Protein AF-A0AAF0DIK7-F1 (afdb_monomer_lite)

Organism: NCBI:txid2070801

Sequence (198 aa):
MEMVPPNLEIQKKLETDGVDNLGIPLGPWRIDAFKWFSSATDANMTILLAKTNKDGAASAFYAPLHRQVKGSNGNIELNSFQVQHLKNKPGINPVPTAELELKGMRAYLIEKKCEGVKETSTLLNITRLQNAIAAVSYWGRGLAISRAYAKVRAVKNTLLMNMPAHAALLGLSEGQESGPTPAARDNIVPQIQQQAQA

Radius of gyration: 28.52 Å; chains: 1; bounding box: 70×47×74 Å

pLDDT: mean 83.15, std 18.05, range [23.5, 97.94]

Structure (mmCIF, N/CA/C/O backbone):
data_AF-A0AAF0DIK7-F1
#
_entry.id   AF-A0AAF0DIK7-F1
#
loop_
_atom_site.group_PDB
_atom_site.id
_atom_site.type_symbol
_atom_site.label_atom_id
_atom_site.label_alt_id
_atom_site.label_comp_id
_atom_site.label_asym_id
_atom_site.label_entity_id
_atom_site.label_seq_id
_atom_site.pdbx_PDB_ins_code
_atom_site.Cartn_x
_atom_site.Cartn_y
_atom_site.Cartn_z
_atom_site.occupancy
_atom_site.B_iso_or_equiv
_atom_site.auth_seq_id
_atom_site.auth_comp_id
_atom_site.auth_asym_id
_atom_site.auth_atom_id
_atom_site.pdbx_PDB_model_num
ATOM 1 N N . MET A 1 1 ? -24.207 9.463 -10.959 1.00 32.78 1 MET A N 1
ATOM 2 C CA . MET A 1 1 ? -24.788 8.609 -9.907 1.00 32.78 1 MET A CA 1
ATOM 3 C C . MET A 1 1 ? -24.181 9.081 -8.603 1.00 32.78 1 MET A C 1
ATOM 5 O O . MET A 1 1 ? -22.982 8.938 -8.408 1.00 32.78 1 MET A O 1
ATOM 9 N N . GLU A 1 2 ? -24.958 9.832 -7.835 1.00 23.50 2 GLU A N 1
ATOM 10 C CA . GLU A 1 2 ? -24.505 10.556 -6.650 1.00 23.50 2 GLU A CA 1
ATOM 11 C C . GLU A 1 2 ? -24.287 9.549 -5.513 1.00 23.50 2 GLU A C 1
ATOM 13 O O . GLU A 1 2 ? -25.233 8.935 -5.024 1.00 23.50 2 GLU A O 1
ATOM 18 N N . MET A 1 3 ? -23.025 9.294 -5.160 1.00 25.11 3 MET A N 1
ATOM 19 C CA . MET A 1 3 ? -22.695 8.443 -4.021 1.00 25.11 3 MET A CA 1
ATOM 20 C C . MET A 1 3 ? -22.790 9.271 -2.745 1.00 25.11 3 MET A C 1
ATOM 22 O O . MET A 1 3 ? -21.898 10.057 -2.431 1.00 25.11 3 MET A O 1
ATOM 26 N N . VAL A 1 4 ? -23.885 9.074 -2.016 1.00 30.53 4 VAL A N 1
ATOM 27 C CA . VAL A 1 4 ? -24.051 9.540 -0.638 1.00 30.53 4 VAL A CA 1
ATOM 28 C C . VAL A 1 4 ? -22.904 8.958 0.202 1.00 30.53 4 VAL A C 1
ATOM 30 O O . VAL A 1 4 ? -22.766 7.733 0.254 1.00 30.53 4 VAL A O 1
ATOM 33 N N . PRO A 1 5 ? -22.050 9.776 0.845 1.00 38.50 5 PRO A N 1
ATOM 34 C CA . PRO A 1 5 ? -21.016 9.247 1.722 1.00 38.50 5 PRO A CA 1
ATOM 35 C C . PRO A 1 5 ? -21.693 8.557 2.917 1.00 38.50 5 PRO A C 1
ATOM 37 O O . PRO A 1 5 ? -22.565 9.160 3.547 1.00 38.50 5 PRO A O 1
ATOM 40 N N . PRO A 1 6 ? -21.330 7.307 3.250 1.00 44.25 6 PRO A N 1
ATOM 41 C CA . PRO A 1 6 ? -21.923 6.637 4.391 1.00 44.25 6 PRO A CA 1
ATOM 42 C C . PRO A 1 6 ? -21.531 7.381 5.666 1.00 44.25 6 PRO A C 1
ATOM 44 O O . PRO A 1 6 ? -20.368 7.744 5.864 1.00 44.25 6 PRO A O 1
ATOM 47 N N . ASN A 1 7 ? -22.531 7.630 6.512 1.00 42.03 7 ASN A N 1
ATOM 48 C CA . ASN A 1 7 ? -22.369 8.234 7.827 1.00 42.03 7 ASN A CA 1
ATOM 49 C C . ASN A 1 7 ? -21.297 7.466 8.618 1.00 42.03 7 ASN A C 1
ATOM 51 O O . ASN A 1 7 ? -21.493 6.308 8.975 1.00 42.03 7 ASN A O 1
ATOM 55 N N . LEU A 1 8 ? -20.160 8.118 8.873 1.00 52.81 8 LEU A N 1
ATOM 56 C CA . LEU A 1 8 ? -19.110 7.621 9.760 1.00 52.81 8 LEU A CA 1
ATOM 57 C C . LEU A 1 8 ? -19.592 7.775 11.203 1.00 52.81 8 LEU A C 1
ATOM 59 O O . LEU A 1 8 ? -19.464 8.850 11.793 1.00 52.81 8 LEU A O 1
ATOM 63 N N . GLU A 1 9 ? -20.160 6.715 11.764 1.00 58.66 9 GLU A N 1
ATOM 64 C CA . GLU A 1 9 ? -20.434 6.633 13.195 1.00 58.66 9 GLU A CA 1
ATOM 65 C C . GLU A 1 9 ? -19.388 5.745 13.865 1.00 58.66 9 GLU A C 1
ATOM 67 O O . GLU A 1 9 ? -19.083 4.641 13.419 1.00 58.66 9 GLU A O 1
ATOM 72 N N . ILE A 1 10 ? -18.795 6.260 14.940 1.00 61.66 10 ILE A N 1
ATOM 73 C CA . ILE A 1 10 ? -17.851 5.521 15.769 1.00 61.66 10 ILE A CA 1
ATOM 74 C C . ILE A 1 10 ? -18.390 5.527 17.189 1.00 61.66 10 ILE A C 1
ATOM 76 O O . ILE A 1 10 ? -18.582 6.582 17.793 1.00 61.66 10 ILE A O 1
ATOM 80 N N . GLN A 1 11 ? -18.586 4.338 17.748 1.00 63.25 11 GLN A N 1
ATOM 81 C CA . GLN A 1 11 ? -19.041 4.167 19.123 1.00 63.25 11 GLN A CA 1
ATOM 82 C C . GLN A 1 11 ? -17.951 3.475 19.942 1.00 63.25 11 GLN A C 1
ATOM 84 O O . GLN A 1 11 ? -17.433 2.421 19.562 1.00 63.25 11 GLN A O 1
ATOM 89 N N . LYS A 1 12 ? -17.604 4.057 21.095 1.00 64.94 12 LYS A N 1
ATOM 90 C CA . LYS A 1 12 ? -16.800 3.370 22.111 1.00 64.94 12 LYS A CA 1
ATOM 91 C C . LYS A 1 12 ? -17.740 2.452 22.893 1.00 64.94 12 LYS A C 1
ATOM 93 O O . LYS A 1 12 ? -18.490 2.938 23.735 1.00 64.94 12 LYS A O 1
ATOM 98 N N . LYS A 1 13 ? -17.691 1.142 22.647 1.00 61.22 13 LYS A N 1
ATOM 99 C CA . LYS A 1 13 ? -18.343 0.147 23.511 1.00 61.22 13 LYS A CA 1
ATOM 100 C C . LYS A 1 13 ? -17.275 -0.534 24.359 1.00 61.22 13 LYS A C 1
ATOM 102 O O . LYS A 1 13 ? -16.276 -1.014 23.841 1.00 61.22 13 LYS A O 1
ATOM 107 N N . LEU A 1 14 ? -17.480 -0.569 25.674 1.00 54.97 14 LEU A N 1
ATOM 108 C CA . LEU A 1 14 ? -16.561 -1.210 26.628 1.00 54.97 14 LEU A CA 1
ATOM 109 C C . LEU A 1 14 ? -16.553 -2.750 26.546 1.00 54.97 14 LEU A C 1
ATOM 111 O O . LEU A 1 14 ? -15.824 -3.394 27.289 1.00 54.97 14 LEU A O 1
ATOM 115 N N . GLU A 1 15 ? -17.327 -3.347 25.643 1.00 56.88 15 GLU A N 1
ATOM 116 C CA . GLU A 1 15 ? -17.381 -4.795 25.446 1.00 56.88 15 GLU A CA 1
ATOM 117 C C . GLU A 1 15 ? -16.162 -5.272 24.645 1.00 56.88 15 GLU A C 1
ATOM 119 O O . GLU A 1 15 ? -16.121 -5.129 23.426 1.00 56.88 15 GLU A O 1
ATOM 124 N N . THR A 1 16 ? -15.156 -5.856 25.296 1.00 61.06 16 THR A N 1
ATOM 125 C CA . THR A 1 16 ? -14.028 -6.555 24.640 1.00 61.06 16 THR A CA 1
ATOM 126 C C . THR A 1 16 ? -14.391 -8.012 24.373 1.00 61.06 16 THR A C 1
ATOM 128 O O . THR A 1 16 ? -13.769 -8.947 24.872 1.00 61.06 16 THR A O 1
ATOM 131 N N . ASP A 1 17 ? -15.481 -8.211 23.647 1.00 69.31 17 ASP A N 1
ATOM 132 C CA . ASP A 1 17 ? -16.083 -9.514 23.447 1.00 69.31 17 ASP A CA 1
ATOM 133 C C . ASP A 1 17 ? -15.531 -10.181 22.175 1.00 69.31 17 ASP A C 1
ATOM 135 O O . ASP A 1 17 ? -16.118 -10.128 21.099 1.00 69.31 17 ASP A O 1
ATOM 139 N N . GLY A 1 18 ? -14.374 -10.824 22.300 1.00 82.69 18 GLY A N 1
ATOM 140 C CA . GLY A 1 18 ? -13.732 -11.570 21.215 1.00 82.69 18 GLY A CA 1
ATOM 141 C C . GLY A 1 18 ? -12.233 -11.317 21.146 1.00 82.69 18 GLY A C 1
ATOM 142 O O . GLY A 1 18 ? -11.724 -10.362 21.736 1.00 82.69 18 GLY A O 1
ATOM 143 N N . VAL A 1 19 ? -11.546 -12.184 20.411 1.00 90.12 19 VAL A N 1
ATOM 144 C CA . VAL A 1 19 ? -10.098 -12.130 20.204 1.00 90.12 19 VAL A CA 1
ATOM 145 C C . VAL A 1 19 ? -9.771 -12.145 18.713 1.00 90.12 19 VAL A C 1
ATOM 147 O O . VAL A 1 19 ? -10.566 -12.624 17.899 1.00 90.12 19 VAL A O 1
ATOM 150 N N . ASP A 1 20 ? -8.619 -11.598 18.347 1.00 91.44 20 ASP A N 1
ATOM 151 C CA . ASP A 1 20 ? -8.054 -11.720 17.012 1.00 91.44 20 ASP A CA 1
ATOM 152 C C . ASP A 1 20 ? -7.574 -13.158 16.731 1.00 91.44 20 ASP A C 1
ATOM 154 O O . ASP A 1 20 ? -7.713 -14.066 17.556 1.00 91.44 20 ASP A O 1
ATOM 158 N N . ASN A 1 21 ? -7.019 -13.394 15.542 1.00 88.44 21 ASN A N 1
ATOM 159 C CA . ASN A 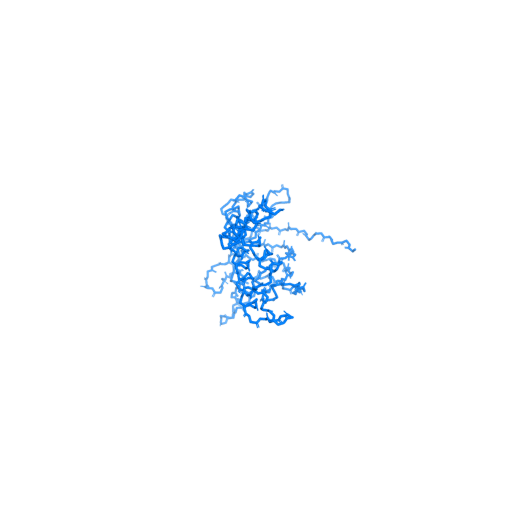1 21 ? -6.502 -14.712 15.166 1.00 88.44 21 ASN A CA 1
ATOM 160 C C . ASN A 1 21 ? -5.332 -15.209 16.044 1.00 88.44 21 ASN A C 1
ATOM 162 O O . ASN A 1 21 ? -5.055 -16.406 16.029 1.00 88.44 21 ASN A O 1
ATOM 166 N N . LEU A 1 22 ? -4.680 -14.332 16.813 1.00 89.31 22 LEU A N 1
ATOM 167 C CA . LEU A 1 22 ? -3.587 -14.654 17.733 1.00 89.31 22 LEU A CA 1
ATOM 168 C C . LEU A 1 22 ? -4.053 -14.782 19.193 1.00 89.31 22 LEU A C 1
ATOM 170 O O . LEU A 1 22 ? -3.234 -15.037 20.073 1.00 89.31 22 LEU A O 1
ATOM 174 N N . GLY A 1 23 ? -5.351 -14.625 19.472 1.00 88.00 23 GLY A N 1
ATOM 175 C CA . GLY A 1 23 ? -5.891 -14.687 20.831 1.00 88.00 23 GLY A CA 1
ATOM 176 C C . GLY A 1 23 ? -5.768 -13.374 21.613 1.00 88.00 23 GLY A C 1
ATOM 177 O O . GLY A 1 23 ? -6.059 -13.348 22.809 1.00 88.00 23 GLY A O 1
ATOM 178 N N . ILE A 1 24 ? -5.370 -12.278 20.965 1.00 89.88 24 ILE A N 1
ATOM 179 C CA . ILE A 1 24 ? -5.321 -10.949 21.580 1.00 89.88 24 ILE A CA 1
ATOM 180 C C . ILE A 1 24 ? -6.746 -10.384 21.592 1.00 89.88 24 ILE A C 1
ATOM 182 O O . ILE A 1 24 ? -7.449 -10.528 20.594 1.00 89.88 24 ILE A O 1
ATOM 186 N N . PRO A 1 25 ? -7.218 -9.742 22.678 1.00 91.44 25 PRO A N 1
ATOM 187 C CA . PRO A 1 25 ? -8.547 -9.132 22.707 1.00 91.44 25 PRO A CA 1
ATOM 188 C C . PRO A 1 25 ? -8.815 -8.222 21.499 1.00 91.44 25 PRO A C 1
ATOM 190 O O . PRO A 1 25 ? -7.900 -7.699 20.877 1.00 91.44 25 PRO A O 1
ATOM 193 N N . LEU A 1 26 ? -10.081 -8.016 21.147 1.00 92.25 26 LEU A N 1
ATOM 194 C CA . LEU A 1 26 ? -10.445 -7.026 20.134 1.00 92.25 26 LEU A CA 1
ATOM 195 C C . LEU A 1 26 ? -10.569 -5.630 20.751 1.00 92.25 26 LEU A C 1
ATOM 197 O O . LEU A 1 26 ? -11.061 -5.453 21.869 1.00 92.25 26 LEU A O 1
ATOM 201 N N . GLY A 1 27 ? -10.182 -4.610 19.983 1.00 91.25 27 GLY A N 1
ATOM 202 C CA . GLY A 1 27 ? -10.200 -3.227 20.450 1.00 91.25 27 GLY A CA 1
ATOM 203 C C . GLY A 1 27 ? -11.615 -2.702 20.752 1.00 91.25 27 GLY A C 1
ATOM 204 O O . GLY A 1 27 ? -12.593 -3.168 20.161 1.00 91.25 27 GLY A O 1
ATOM 205 N N . PRO A 1 28 ? -11.767 -1.739 21.679 1.00 91.62 28 PRO A N 1
ATOM 206 C CA . PRO A 1 28 ? -13.070 -1.287 22.192 1.00 91.62 28 PRO A CA 1
ATOM 207 C C . PRO A 1 28 ? -13.846 -0.375 21.225 1.00 91.62 28 PRO A C 1
ATOM 209 O O . PRO A 1 28 ? -14.981 0.021 21.497 1.00 91.62 28 PRO A O 1
ATOM 212 N N . TRP A 1 29 ? -13.240 0.014 20.106 1.00 91.81 29 TRP A N 1
ATOM 213 C CA . TRP A 1 29 ? -13.888 0.867 19.118 1.00 91.81 29 TRP A CA 1
ATOM 214 C C . TRP A 1 29 ? -14.561 0.028 18.045 1.00 91.81 29 TRP A C 1
ATOM 216 O O . TRP A 1 29 ? -14.018 -0.990 17.618 1.00 91.81 29 TRP A O 1
ATOM 226 N N . ARG A 1 30 ? -15.736 0.480 17.608 1.00 92.50 30 ARG A N 1
ATOM 227 C CA . ARG A 1 30 ? -16.429 -0.028 16.424 1.00 92.50 30 ARG A CA 1
ATOM 228 C C . ARG A 1 30 ? -16.395 1.042 15.347 1.00 92.50 30 ARG A C 1
ATOM 230 O O . ARG A 1 30 ? -16.719 2.193 15.634 1.00 92.50 30 ARG A O 1
ATOM 237 N N . ILE A 1 31 ? -15.961 0.656 14.153 1.00 92.56 31 ILE A N 1
ATOM 238 C CA . ILE A 1 31 ? -15.846 1.551 13.006 1.00 92.56 31 ILE A CA 1
ATOM 239 C C . ILE A 1 31 ? -16.823 1.103 11.926 1.00 92.56 31 ILE A C 1
ATOM 241 O O . ILE A 1 31 ? -16.719 -0.016 11.417 1.00 92.56 31 ILE A O 1
ATOM 245 N N . ASP A 1 32 ? -17.723 2.015 11.573 1.00 93.06 32 ASP A N 1
ATOM 246 C CA . ASP A 1 32 ? -18.619 1.920 10.429 1.00 93.06 32 ASP A CA 1
ATOM 247 C C . ASP A 1 32 ? -18.161 2.912 9.357 1.00 93.06 32 ASP A C 1
ATOM 249 O O . ASP A 1 32 ? -18.041 4.115 9.608 1.00 93.06 32 ASP A O 1
ATOM 253 N N . ALA A 1 33 ? -17.809 2.404 8.177 1.00 92.06 33 ALA A N 1
ATOM 254 C CA . ALA A 1 33 ? -17.232 3.219 7.113 1.00 92.06 33 ALA A CA 1
ATOM 255 C C . ALA A 1 33 ? -17.223 2.494 5.766 1.00 92.06 33 ALA A C 1
ATOM 257 O O . ALA A 1 33 ? -17.325 1.274 5.676 1.00 92.06 33 ALA A O 1
ATOM 258 N N . PHE A 1 34 ? -16.982 3.261 4.707 1.00 94.44 34 PHE A N 1
ATOM 259 C CA . PHE A 1 34 ? -16.653 2.717 3.398 1.00 94.44 34 PHE A CA 1
ATOM 260 C C . PHE A 1 34 ? -15.225 3.093 3.018 1.00 94.44 34 PHE A C 1
ATOM 262 O O . PHE A 1 34 ? -14.869 4.273 2.959 1.00 94.44 34 PHE A O 1
ATOM 269 N N . LYS A 1 35 ? -14.389 2.090 2.749 1.00 94.62 35 LYS A N 1
ATOM 270 C CA . LYS A 1 35 ? -13.013 2.275 2.289 1.00 94.62 35 LYS A CA 1
ATOM 271 C C . LYS A 1 35 ? -12.943 2.021 0.787 1.00 94.62 35 LYS A C 1
ATOM 273 O O . LYS A 1 35 ? -12.937 0.884 0.329 1.00 94.62 35 LYS A O 1
ATOM 278 N N . TRP A 1 36 ? -12.813 3.109 0.033 1.00 94.94 36 TRP A N 1
ATOM 279 C CA . TRP A 1 36 ? -12.829 3.089 -1.434 1.00 94.94 36 TRP A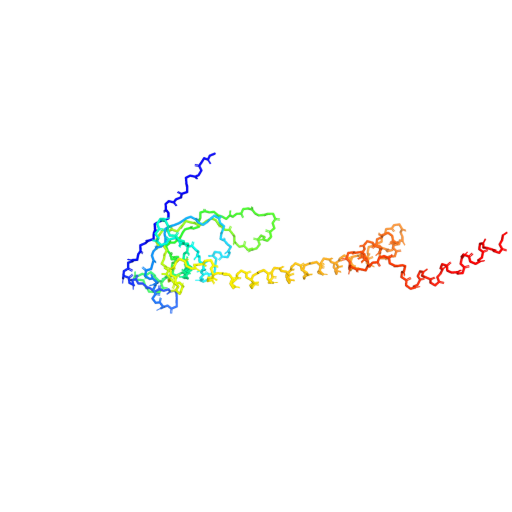 CA 1
ATOM 280 C C . TRP A 1 36 ? -11.604 2.426 -2.089 1.00 94.94 36 TRP A C 1
ATOM 282 O O . TRP A 1 36 ? -11.704 1.863 -3.178 1.00 94.94 36 TRP A O 1
ATOM 292 N N . PHE A 1 37 ? -10.444 2.478 -1.434 1.00 92.88 37 PHE A N 1
ATOM 293 C CA . PHE A 1 37 ? -9.239 1.769 -1.867 1.00 92.88 37 PHE A CA 1
ATOM 294 C C . PHE A 1 37 ? -8.567 1.119 -0.668 1.00 92.88 37 PHE A C 1
ATOM 296 O O . PHE A 1 37 ? -8.041 1.817 0.198 1.00 92.88 37 PHE A O 1
ATOM 303 N N . SER A 1 38 ? -8.549 -0.207 -0.641 1.00 93.00 38 SER A N 1
ATOM 304 C CA . SER A 1 38 ? -7.725 -0.974 0.285 1.00 93.00 38 SER A CA 1
ATOM 305 C C . SER A 1 38 ? -6.884 -1.971 -0.496 1.00 93.00 38 SER A C 1
ATOM 307 O O . SER A 1 38 ? -7.420 -2.794 -1.235 1.00 93.00 38 SER A O 1
ATOM 309 N N . SER A 1 39 ? -5.565 -1.852 -0.391 1.00 91.31 39 SER A N 1
ATOM 310 C CA . SER A 1 39 ? -4.616 -2.831 -0.921 1.00 91.31 39 SER A CA 1
ATOM 311 C C . SER A 1 39 ? -4.336 -3.902 0.124 1.00 91.31 39 SER A C 1
ATOM 313 O O . SER A 1 39 ? -4.392 -3.601 1.313 1.00 91.31 39 SER A O 1
ATOM 315 N N . ALA A 1 40 ? -3.947 -5.095 -0.321 1.00 89.50 40 ALA A N 1
ATOM 316 C CA . ALA A 1 40 ? -3.576 -6.202 0.555 1.00 89.50 40 ALA A CA 1
ATOM 317 C C . ALA A 1 40 ? -4.707 -6.564 1.535 1.00 89.50 40 ALA A C 1
ATOM 319 O O . ALA A 1 40 ? -4.552 -6.523 2.753 1.00 89.50 40 ALA A O 1
ATOM 320 N N . THR A 1 41 ? -5.889 -6.890 0.999 1.00 85.75 41 THR A N 1
ATOM 321 C CA . THR A 1 41 ? -7.036 -7.358 1.804 1.00 85.75 41 THR A CA 1
ATOM 322 C C . THR A 1 41 ? -6.775 -8.687 2.517 1.00 85.75 41 THR A C 1
ATOM 324 O O . THR A 1 41 ? -7.566 -9.099 3.356 1.00 85.75 41 THR A O 1
ATOM 327 N N . ASP A 1 42 ? -5.679 -9.348 2.163 1.00 88.50 42 ASP A N 1
ATOM 328 C CA . ASP A 1 42 ? -5.096 -10.540 2.768 1.00 88.50 42 ASP A CA 1
ATOM 329 C C . ASP A 1 42 ? -4.148 -10.236 3.945 1.00 88.50 42 ASP A C 1
ATOM 331 O O . ASP A 1 42 ? -3.629 -11.161 4.568 1.00 88.50 42 ASP A O 1
ATOM 335 N N . ALA A 1 43 ? -3.920 -8.963 4.285 1.00 92.44 43 ALA A N 1
ATOM 336 C CA . ALA A 1 43 ? -3.089 -8.581 5.422 1.00 92.44 43 ALA A CA 1
ATOM 337 C C . ALA A 1 43 ? -3.649 -9.087 6.767 1.00 92.44 43 ALA A C 1
ATOM 339 O O . ALA A 1 43 ? -4.831 -9.392 6.931 1.00 92.44 43 ALA A O 1
ATOM 340 N N . ASN A 1 44 ? -2.800 -9.129 7.796 1.00 93.50 44 ASN A N 1
ATOM 341 C CA . ASN A 1 44 ? -3.257 -9.478 9.144 1.00 93.50 44 ASN A CA 1
ATOM 342 C C . ASN A 1 44 ? -3.892 -8.293 9.880 1.00 93.50 44 ASN A C 1
ATOM 344 O O . ASN A 1 44 ? -4.724 -8.498 10.763 1.00 93.50 44 ASN A O 1
ATOM 348 N N . MET A 1 45 ? -3.519 -7.063 9.523 1.00 94.88 45 MET A N 1
ATOM 349 C CA . MET A 1 45 ? -3.969 -5.847 10.193 1.00 94.88 45 MET A CA 1
ATOM 350 C C . MET A 1 45 ? -3.973 -4.642 9.256 1.00 94.88 45 MET A C 1
ATOM 352 O O . MET A 1 45 ? -3.357 -4.662 8.192 1.00 94.88 45 MET A O 1
ATOM 356 N N . THR A 1 46 ? -4.656 -3.583 9.675 1.00 95.25 46 THR A N 1
ATOM 357 C CA . THR A 1 46 ? -4.664 -2.292 8.992 1.00 95.25 46 THR A CA 1
ATOM 358 C C . THR A 1 46 ? -4.577 -1.147 9.991 1.00 95.25 46 THR A C 1
ATOM 360 O O . THR A 1 46 ? -5.078 -1.228 11.114 1.00 95.25 46 THR A O 1
ATOM 363 N N . ILE A 1 47 ? -4.000 -0.038 9.534 1.00 95.25 47 ILE A N 1
ATOM 364 C CA . ILE A 1 47 ? -4.132 1.266 10.178 1.00 95.25 47 ILE A CA 1
ATOM 365 C C . ILE A 1 47 ? -5.105 2.097 9.345 1.00 95.25 47 ILE A C 1
ATOM 367 O O . ILE A 1 47 ? -4.987 2.158 8.120 1.00 95.25 47 ILE A O 1
ATOM 371 N N . LEU A 1 48 ? -6.087 2.722 9.988 1.00 94.50 48 LEU A N 1
ATOM 372 C CA . LEU A 1 48 ? -7.057 3.582 9.317 1.00 94.50 48 LEU A CA 1
ATOM 373 C C . LEU A 1 48 ? -7.324 4.864 10.099 1.00 94.50 48 LEU A C 1
ATOM 375 O O . LEU A 1 48 ? -7.121 4.936 11.308 1.00 94.50 48 LEU A O 1
ATOM 379 N N . LEU A 1 49 ? -7.796 5.878 9.380 1.00 94.38 49 LEU A N 1
ATOM 380 C CA . LEU A 1 49 ? -8.243 7.137 9.953 1.00 94.38 49 LEU A CA 1
ATOM 381 C C . LEU A 1 49 ? -9.762 7.165 9.979 1.00 94.38 49 LEU A C 1
ATOM 383 O O . LEU A 1 49 ? -10.403 6.885 8.966 1.00 94.38 49 LEU A O 1
ATOM 387 N N . ALA A 1 50 ? -10.325 7.538 11.120 1.00 92.88 50 ALA A N 1
ATOM 388 C CA . ALA A 1 50 ? -11.762 7.692 11.268 1.00 92.88 50 ALA A CA 1
ATOM 389 C C . ALA A 1 50 ? -12.081 8.783 12.306 1.00 92.88 50 ALA A C 1
ATOM 391 O O . ALA A 1 50 ? -11.268 9.088 13.183 1.00 92.88 50 ALA A O 1
ATOM 392 N N . LYS A 1 51 ? -13.238 9.437 12.188 1.00 90.25 51 LYS A N 1
ATOM 393 C CA . LYS A 1 51 ? -13.644 10.521 13.095 1.00 90.25 51 LYS A CA 1
ATOM 394 C C . LYS A 1 51 ? -14.390 9.960 14.300 1.00 90.25 51 LYS A C 1
ATOM 396 O O . LYS A 1 51 ? -15.405 9.301 14.126 1.00 90.25 51 LYS A O 1
ATOM 401 N N . THR A 1 52 ? -13.938 10.258 15.518 1.00 85.88 52 THR A N 1
ATOM 402 C CA . THR A 1 52 ? -14.638 9.803 16.735 1.00 85.88 52 THR A CA 1
ATOM 403 C C . THR A 1 52 ? -15.946 10.551 16.982 1.00 85.88 52 THR A C 1
ATOM 405 O O . THR A 1 52 ? -16.858 9.983 17.566 1.00 85.88 52 THR A O 1
ATOM 408 N N . ASN A 1 53 ? -16.032 11.809 16.537 1.00 82.50 53 ASN A N 1
ATOM 409 C CA . ASN A 1 53 ? -17.213 12.671 16.624 1.00 82.50 53 ASN A CA 1
ATOM 410 C C . ASN A 1 53 ? -17.418 13.346 15.254 1.00 82.50 53 ASN A C 1
ATOM 412 O O . ASN A 1 53 ? -16.429 13.587 14.559 1.00 82.50 53 ASN A O 1
ATOM 416 N N . LYS A 1 54 ? -18.656 13.707 14.881 1.00 77.69 54 LYS A N 1
ATOM 417 C CA . LYS A 1 54 ? -18.983 14.286 13.555 1.00 77.69 54 LYS A CA 1
ATOM 418 C C . LYS A 1 54 ? -18.110 15.499 13.185 1.00 77.69 54 LYS A C 1
ATOM 420 O O . LYS A 1 54 ? -17.539 15.541 12.090 1.00 77.69 54 LYS A O 1
ATOM 425 N N . ASP A 1 55 ? -17.913 16.402 14.142 1.00 78.38 55 ASP A N 1
ATOM 426 C CA . ASP A 1 55 ? -17.161 17.653 13.958 1.00 78.38 55 ASP A CA 1
ATOM 427 C C . ASP A 1 55 ? -15.679 17.547 14.358 1.00 78.38 55 ASP A C 1
ATOM 429 O O . ASP A 1 55 ? -14.928 18.515 14.282 1.00 78.38 55 ASP A O 1
ATOM 433 N N . GLY A 1 56 ? -15.233 16.363 14.792 1.00 78.69 56 GLY A N 1
ATOM 434 C CA . GLY A 1 56 ? -13.862 16.135 15.238 1.00 78.69 56 GLY A CA 1
ATOM 435 C C . GLY A 1 56 ? -12.876 15.921 14.089 1.00 78.69 56 GLY A C 1
ATOM 436 O O . GLY A 1 56 ? -13.233 15.463 12.997 1.00 78.69 56 GLY A O 1
ATOM 437 N N . ALA A 1 57 ? -11.599 16.189 14.363 1.00 88.50 57 ALA A N 1
ATOM 438 C CA . ALA A 1 57 ? -10.516 15.745 13.495 1.00 88.50 57 ALA A CA 1
ATOM 439 C C . ALA A 1 57 ? -10.393 14.209 13.512 1.00 88.50 57 ALA A C 1
ATOM 441 O O . ALA A 1 57 ? -10.862 13.519 14.424 1.00 88.50 57 ALA A O 1
ATOM 442 N N . ALA A 1 58 ? -9.765 13.657 12.475 1.00 91.56 58 ALA A N 1
ATOM 443 C CA . ALA A 1 58 ? -9.584 12.217 12.362 1.00 91.56 58 ALA A CA 1
ATOM 444 C C . ALA A 1 58 ? -8.646 11.685 13.457 1.00 91.56 58 ALA A C 1
ATOM 446 O O . ALA A 1 58 ? -7.642 12.307 13.798 1.00 91.56 58 ALA A O 1
ATOM 447 N N . SER A 1 59 ? -8.967 10.508 13.981 1.00 93.62 59 SER A N 1
ATOM 448 C CA . SER A 1 59 ? -8.114 9.730 14.880 1.00 93.62 59 SER A CA 1
ATOM 449 C C . SER A 1 59 ? -7.554 8.527 14.131 1.00 93.62 59 SER A C 1
ATOM 451 O O . SER A 1 59 ? -8.197 8.027 13.204 1.00 93.62 59 SER A O 1
ATOM 453 N N . ALA A 1 60 ? -6.363 8.075 14.516 1.00 94.94 60 ALA A N 1
ATOM 454 C CA . ALA A 1 60 ? -5.756 6.881 13.946 1.00 94.94 60 ALA A CA 1
ATOM 455 C C . ALA A 1 60 ? -6.170 5.640 14.735 1.00 94.94 60 ALA A C 1
ATOM 457 O O . ALA A 1 60 ? -6.249 5.664 15.963 1.00 94.94 60 ALA A O 1
ATOM 458 N N . PHE A 1 61 ? -6.439 4.557 14.015 1.00 95.56 61 PHE A N 1
ATOM 459 C CA . PHE A 1 61 ? -6.872 3.294 14.583 1.00 95.56 61 PHE A CA 1
ATOM 460 C C . PHE A 1 61 ? -6.062 2.138 14.019 1.00 95.56 61 PHE A C 1
ATOM 462 O O . PHE A 1 61 ? -5.816 2.085 12.817 1.00 95.56 61 PHE A O 1
ATOM 469 N N . TYR A 1 62 ? -5.708 1.199 14.887 1.00 95.56 62 TYR A N 1
ATOM 470 C CA . TYR A 1 62 ? -5.175 -0.111 14.535 1.00 95.56 62 TYR A CA 1
ATOM 471 C C . TYR A 1 62 ? -6.308 -1.135 14.588 1.00 95.56 62 TYR A C 1
ATOM 473 O O . TYR A 1 62 ? -7.030 -1.200 15.583 1.00 95.56 62 TYR A O 1
ATOM 481 N N . ALA A 1 63 ? -6.469 -1.944 13.546 1.00 95.44 63 ALA A N 1
ATOM 482 C CA . ALA A 1 63 ? -7.494 -2.976 13.509 1.00 95.44 63 ALA A CA 1
ATOM 483 C C . ALA A 1 63 ? -6.933 -4.289 12.939 1.00 95.44 63 ALA A C 1
ATOM 485 O O . ALA A 1 63 ? -6.409 -4.279 11.820 1.00 95.44 63 ALA A O 1
ATOM 486 N N . PRO A 1 64 ? -7.051 -5.425 13.654 1.00 95.56 64 PRO A N 1
ATOM 487 C CA . PRO A 1 64 ? -6.786 -6.728 13.055 1.00 95.56 64 PRO A CA 1
ATOM 488 C C . PRO A 1 64 ? -7.830 -7.005 11.964 1.00 95.56 64 PRO A C 1
ATOM 490 O O . PRO A 1 64 ? -8.988 -6.611 12.099 1.00 95.56 64 PRO A O 1
ATOM 493 N N . LEU A 1 65 ? -7.447 -7.676 10.878 1.00 94.81 65 LEU A N 1
ATOM 494 C CA . LEU A 1 65 ? -8.392 -8.055 9.817 1.00 94.81 65 LEU A CA 1
ATOM 495 C C . LEU A 1 65 ? -9.133 -9.357 10.137 1.00 94.81 65 LEU A C 1
ATOM 497 O O . LEU A 1 65 ? -10.204 -9.601 9.591 1.00 94.81 65 LEU A O 1
ATOM 501 N N . HIS A 1 66 ? -8.618 -10.161 11.062 1.00 94.06 66 HIS A N 1
ATOM 502 C CA . HIS A 1 66 ? -9.172 -11.468 11.391 1.00 94.06 66 HIS A CA 1
ATOM 503 C C . HIS A 1 66 ? -9.526 -11.565 12.874 1.00 94.06 66 HIS A C 1
ATOM 505 O O . HIS A 1 66 ? -8.823 -11.014 13.723 1.00 94.06 66 HIS A O 1
ATOM 511 N N . ARG A 1 67 ? -10.603 -12.285 13.187 1.00 92.25 67 ARG A N 1
ATOM 512 C CA . ARG A 1 67 ? -11.034 -12.592 14.553 1.00 92.25 67 ARG A CA 1
ATOM 513 C C . ARG A 1 67 ? -11.472 -14.040 14.693 1.00 92.25 67 ARG A C 1
ATOM 515 O O . ARG A 1 67 ? -11.870 -14.662 13.712 1.00 92.25 67 ARG A O 1
ATOM 522 N N . GLN A 1 68 ? -11.431 -14.562 15.912 1.00 91.75 68 GLN A N 1
ATOM 523 C CA . GLN A 1 68 ? -11.992 -15.876 16.205 1.00 91.75 68 GLN A CA 1
ATOM 524 C C . GLN A 1 68 ? -13.515 -15.804 16.332 1.00 91.75 68 GLN A C 1
ATOM 526 O O . GLN A 1 68 ? -14.068 -14.890 16.953 1.00 91.75 68 GLN A O 1
ATOM 531 N N . VAL A 1 69 ? -14.192 -16.802 15.769 1.00 84.88 69 VAL A N 1
ATOM 532 C CA . VAL A 1 69 ? -15.637 -16.978 15.920 1.00 84.88 69 VAL A CA 1
ATOM 533 C C . VAL A 1 69 ? -15.925 -17.433 17.353 1.00 84.88 69 VAL A C 1
ATOM 535 O O . VAL A 1 69 ? -15.432 -18.469 17.803 1.00 84.88 69 VAL A O 1
ATOM 538 N N . LYS A 1 70 ? -16.745 -16.678 18.093 1.00 78.94 70 LYS A N 1
ATOM 539 C CA . LYS A 1 70 ? -17.138 -17.067 19.456 1.00 78.94 70 LYS A CA 1
ATOM 540 C C . LYS A 1 70 ? -17.857 -18.415 19.456 1.00 78.94 70 LYS A C 1
ATOM 542 O O . LYS A 1 70 ? -18.778 -18.622 18.673 1.00 78.94 70 LYS A O 1
ATOM 547 N N . GLY A 1 71 ? -17.473 -19.298 20.376 1.00 76.38 71 GLY A N 1
ATOM 548 C CA . GLY A 1 71 ? -18.084 -20.626 20.509 1.00 76.38 71 GLY A CA 1
ATOM 549 C C . GLY A 1 71 ? -17.693 -21.610 19.402 1.00 76.38 71 GLY A C 1
ATOM 550 O O . GLY A 1 71 ? -18.252 -22.699 19.335 1.00 76.38 71 GLY A O 1
ATOM 551 N N . SER A 1 72 ? -16.740 -21.244 18.543 1.00 72.69 72 SER A N 1
ATOM 552 C CA . SER A 1 72 ? -16.132 -22.142 17.568 1.00 72.69 72 SER A CA 1
ATOM 553 C C . SER A 1 72 ? -14.784 -22.655 18.078 1.00 72.69 72 SER A C 1
ATOM 555 O O . SER A 1 72 ? -14.059 -21.926 18.753 1.00 72.69 72 SER A O 1
ATOM 557 N N . ASN A 1 73 ? -14.420 -23.887 17.710 1.00 74.50 73 ASN A N 1
ATOM 558 C CA . ASN A 1 73 ? -13.106 -24.488 17.961 1.00 74.50 73 ASN A CA 1
ATOM 559 C C . ASN A 1 73 ? -12.002 -23.828 17.106 1.00 74.50 73 ASN A C 1
ATOM 561 O O . ASN A 1 73 ? -11.367 -24.482 16.285 1.00 74.50 73 ASN A O 1
ATOM 565 N N . GLY A 1 74 ? -11.783 -22.524 17.278 1.00 75.25 74 GLY A N 1
ATOM 566 C CA . GLY A 1 74 ? -10.697 -21.792 16.629 1.00 75.25 74 GLY A CA 1
ATOM 567 C C . GLY A 1 74 ? -10.948 -21.381 15.177 1.00 75.25 74 GLY A C 1
ATOM 568 O O . GLY A 1 74 ? -9.992 -20.991 14.509 1.00 75.25 74 GLY A O 1
ATOM 569 N N . ASN A 1 75 ? -12.189 -21.421 14.666 1.00 87.50 75 ASN A N 1
ATOM 570 C CA . ASN A 1 75 ? -12.451 -20.883 13.327 1.00 87.50 75 ASN A CA 1
ATOM 571 C C . ASN A 1 75 ? -12.174 -19.377 13.292 1.00 87.50 75 ASN A C 1
ATOM 573 O O . ASN A 1 75 ? -12.553 -18.630 14.199 1.00 87.50 75 ASN A O 1
ATOM 577 N N . ILE A 1 76 ? -11.545 -18.945 12.202 1.00 91.06 76 ILE A N 1
ATOM 578 C CA . ILE A 1 76 ? -11.168 -17.557 11.953 1.00 91.06 76 ILE A CA 1
ATOM 579 C C . ILE A 1 76 ? -12.126 -16.965 10.918 1.00 91.06 76 ILE A C 1
ATOM 581 O O . ILE A 1 76 ? -12.389 -17.574 9.883 1.00 91.06 76 ILE A O 1
ATOM 585 N N . GLU A 1 77 ? -12.611 -15.758 11.182 1.00 92.19 77 GLU A N 1
ATOM 586 C CA . GLU A 1 77 ? -13.417 -14.958 10.260 1.00 92.19 77 GLU A CA 1
ATOM 587 C C . GLU A 1 77 ? -12.867 -13.531 10.132 1.00 92.19 77 GLU A C 1
ATOM 589 O O . GLU A 1 77 ? -11.957 -13.127 10.860 1.00 92.19 77 GLU A O 1
ATOM 594 N N . LEU A 1 78 ? -13.425 -12.745 9.210 1.00 93.50 78 LEU A N 1
ATOM 595 C CA . LEU A 1 78 ? -13.072 -11.334 9.060 1.00 93.50 78 LEU A CA 1
ATOM 596 C C . LEU A 1 78 ? -13.597 -10.499 10.238 1.00 93.50 78 LEU A C 1
ATOM 598 O O . LEU A 1 78 ? -14.692 -10.722 10.756 1.00 93.50 78 LEU A O 1
ATOM 602 N N . ASN A 1 79 ? -12.839 -9.479 10.635 1.00 93.50 79 ASN A N 1
ATOM 603 C CA . ASN A 1 79 ? -13.204 -8.553 11.707 1.00 93.50 79 ASN A CA 1
ATOM 604 C C . ASN A 1 79 ? -14.275 -7.544 11.251 1.00 93.50 79 ASN A C 1
ATOM 606 O O . ASN A 1 79 ? -14.003 -6.361 11.063 1.00 93.50 79 ASN A O 1
ATOM 610 N N . SER A 1 80 ? -15.504 -8.024 11.064 1.00 92.94 80 SER A N 1
ATOM 611 C CA . SER A 1 80 ? -16.690 -7.224 10.723 1.00 92.94 80 SER A CA 1
ATOM 612 C C . SER A 1 80 ? -16.509 -6.280 9.517 1.00 92.94 80 SER A C 1
ATOM 614 O O . SER A 1 80 ? -16.958 -5.130 9.527 1.00 92.94 80 SER A O 1
ATOM 616 N N . PHE A 1 81 ? -15.853 -6.760 8.460 1.00 93.69 81 PHE A N 1
ATOM 617 C CA . PHE A 1 81 ? -15.773 -6.052 7.184 1.00 93.69 81 PHE A CA 1
ATOM 618 C C . PHE A 1 81 ? -16.066 -6.988 6.017 1.00 93.69 81 PHE A C 1
ATOM 620 O O . PHE A 1 81 ? -15.908 -8.203 6.128 1.00 93.69 81 PHE A O 1
ATOM 627 N N . GLN A 1 82 ? -16.507 -6.410 4.905 1.00 94.38 82 GLN A N 1
ATOM 628 C CA . GLN A 1 82 ? -16.859 -7.135 3.691 1.00 94.38 82 GLN A CA 1
ATOM 629 C C . GLN A 1 82 ? -16.110 -6.556 2.497 1.00 94.38 82 GLN A C 1
ATOM 631 O O . GLN A 1 82 ? -16.006 -5.338 2.336 1.00 94.38 82 GLN A O 1
ATOM 636 N N . VAL A 1 83 ? -15.596 -7.449 1.656 1.00 94.44 83 VAL A N 1
ATOM 637 C CA . VAL A 1 83 ? -14.999 -7.100 0.367 1.00 94.44 83 VAL A CA 1
ATOM 638 C C . VAL A 1 83 ? -16.133 -6.967 -0.643 1.00 94.44 83 VAL A C 1
ATOM 640 O O . VAL A 1 83 ? -16.806 -7.953 -0.924 1.00 94.44 83 VAL A O 1
ATOM 643 N N . GLN A 1 84 ? -16.350 -5.766 -1.180 1.00 94.81 84 GLN A N 1
ATOM 644 C CA . GLN A 1 84 ? -17.420 -5.518 -2.152 1.00 94.81 84 GLN A CA 1
ATOM 645 C C . GLN A 1 84 ? -17.019 -6.039 -3.532 1.00 94.81 84 GLN A C 1
ATOM 647 O O . GLN A 1 84 ? -17.664 -6.917 -4.097 1.00 94.81 84 GLN A O 1
ATOM 652 N N . HIS A 1 85 ? -15.903 -5.537 -4.059 1.00 92.31 85 HIS A N 1
ATOM 653 C CA . HIS A 1 85 ? -15.297 -6.058 -5.277 1.00 92.31 85 HIS A CA 1
ATOM 654 C C . HIS A 1 85 ? -13.803 -5.729 -5.339 1.00 92.31 85 HIS A C 1
ATOM 656 O O . HIS A 1 85 ? -13.321 -4.785 -4.703 1.00 92.31 85 HIS A O 1
ATOM 662 N N . LEU A 1 86 ? -13.070 -6.494 -6.152 1.00 94.69 86 LEU A N 1
ATOM 663 C CA . LEU A 1 86 ? -11.691 -6.177 -6.513 1.00 94.69 86 LEU A CA 1
ATOM 664 C C . LEU A 1 86 ? -11.662 -5.117 -7.618 1.00 94.69 86 LEU A C 1
ATOM 666 O O . LEU A 1 86 ? -12.504 -5.089 -8.517 1.00 94.69 86 LEU A O 1
ATOM 670 N N . LYS A 1 87 ? -10.685 -4.220 -7.551 1.00 92.50 87 LYS A N 1
ATOM 671 C CA . LYS A 1 87 ? -10.444 -3.195 -8.564 1.00 92.50 87 LYS A CA 1
ATOM 672 C C . LYS A 1 87 ? -9.812 -3.837 -9.797 1.00 92.50 87 LYS A C 1
ATOM 674 O O . LYS A 1 87 ? -8.810 -4.543 -9.680 1.00 92.50 87 LYS A O 1
ATOM 679 N N . ASN A 1 88 ? -10.334 -3.508 -10.976 1.00 93.88 88 ASN A N 1
ATOM 680 C CA . ASN A 1 88 ? -9.638 -3.762 -12.233 1.00 93.88 88 ASN A CA 1
ATOM 681 C C . ASN A 1 88 ? -8.549 -2.693 -12.421 1.00 93.88 88 ASN A C 1
ATOM 683 O O . ASN A 1 88 ? -8.862 -1.503 -12.479 1.00 93.88 88 ASN A O 1
ATOM 687 N N . LYS A 1 89 ? -7.278 -3.103 -12.454 1.00 90.94 89 LYS A N 1
ATOM 688 C CA . LYS A 1 89 ? -6.123 -2.195 -12.477 1.00 90.94 89 LYS A CA 1
ATOM 689 C C . LYS A 1 89 ? -5.309 -2.387 -13.760 1.00 90.94 89 LYS A C 1
ATOM 691 O O . LYS A 1 89 ? -5.154 -3.517 -14.207 1.00 90.94 89 LYS A O 1
ATOM 696 N N . PRO A 1 90 ? -4.721 -1.316 -14.320 1.00 91.75 90 PRO A N 1
ATOM 697 C CA . PRO A 1 90 ? -3.830 -1.423 -15.478 1.00 91.75 90 PRO A CA 1
ATOM 698 C C . PRO A 1 90 ? -2.439 -1.983 -15.128 1.00 91.75 90 PRO A C 1
ATOM 700 O O . PRO A 1 90 ? -1.650 -2.284 -16.017 1.00 91.75 90 PRO A O 1
ATOM 703 N N . GLY A 1 91 ? -2.111 -2.108 -13.841 1.00 90.50 91 GLY A N 1
ATOM 704 C CA . GLY A 1 91 ? -0.822 -2.593 -13.366 1.00 90.50 91 GLY A CA 1
ATOM 705 C C . GLY A 1 91 ? -0.875 -2.998 -11.896 1.00 90.50 91 GLY A C 1
ATOM 706 O O . GLY A 1 91 ? -1.881 -2.802 -11.212 1.00 90.50 91 GLY A O 1
ATOM 707 N N . ILE A 1 92 ? 0.229 -3.573 -11.404 1.00 88.62 92 ILE A N 1
ATOM 708 C CA . ILE A 1 92 ? 0.318 -4.138 -10.044 1.00 88.62 92 ILE A CA 1
ATOM 709 C C . ILE A 1 92 ? -0.836 -5.139 -9.798 1.00 88.62 92 ILE A C 1
ATOM 711 O O . ILE A 1 92 ? -1.451 -5.177 -8.731 1.00 88.62 92 ILE A O 1
ATOM 715 N N . ASN A 1 93 ? -1.162 -5.939 -10.819 1.00 88.75 93 ASN A N 1
ATOM 716 C CA . ASN A 1 93 ? -2.247 -6.927 -10.793 1.00 88.75 93 ASN A CA 1
ATOM 717 C C . ASN A 1 93 ? -2.105 -7.986 -9.686 1.00 88.75 93 ASN A C 1
ATOM 719 O O . ASN A 1 93 ? -3.135 -8.364 -9.135 1.00 88.75 93 ASN A O 1
ATOM 723 N N . PRO A 1 94 ? -0.887 -8.425 -9.296 1.00 90.06 94 PRO A N 1
ATOM 724 C CA . PRO A 1 94 ? -0.737 -9.405 -8.220 1.00 90.06 94 PRO A CA 1
ATOM 725 C C . PRO A 1 94 ? -1.182 -8.915 -6.837 1.00 90.06 94 PRO A C 1
ATOM 727 O O . PRO A 1 94 ? -1.483 -9.734 -5.980 1.00 90.06 94 PRO A O 1
ATOM 730 N N . VAL A 1 95 ? -1.216 -7.600 -6.589 1.00 91.56 95 VAL A N 1
ATOM 731 C CA . VAL A 1 95 ? -1.630 -7.069 -5.280 1.00 91.56 95 VAL A CA 1
ATOM 732 C C . VAL A 1 95 ? -3.157 -6.992 -5.246 1.00 91.56 95 VAL A C 1
ATOM 734 O O . VAL A 1 95 ? -3.718 -6.233 -6.038 1.00 91.56 95 VAL A O 1
ATOM 737 N N . PRO A 1 96 ? -3.872 -7.689 -4.348 1.00 92.25 96 PRO A N 1
ATOM 738 C CA . PRO A 1 96 ? -5.321 -7.554 -4.266 1.00 92.25 96 PRO A CA 1
ATOM 739 C C . PRO A 1 96 ? -5.663 -6.131 -3.816 1.00 92.25 96 PRO A C 1
ATOM 741 O O . PRO A 1 96 ? -5.090 -5.595 -2.867 1.00 92.25 96 PRO A O 1
ATOM 744 N N . THR A 1 97 ? -6.547 -5.457 -4.544 1.00 93.75 97 THR A N 1
ATOM 745 C CA . THR A 1 97 ? -7.011 -4.112 -4.190 1.00 93.75 97 THR A CA 1
ATOM 746 C C . THR A 1 97 ? -8.516 -4.091 -4.302 1.00 93.75 97 THR A C 1
ATOM 748 O O . THR A 1 97 ? -9.033 -4.459 -5.350 1.00 93.75 97 THR A O 1
ATOM 751 N N . ALA A 1 98 ? -9.205 -3.672 -3.249 1.00 94.69 98 ALA A N 1
ATOM 752 C CA . ALA A 1 98 ? -10.648 -3.789 -3.148 1.00 94.69 98 ALA A CA 1
ATOM 753 C C . ALA A 1 98 ? -11.318 -2.532 -2.601 1.00 94.69 98 ALA A C 1
ATOM 755 O O . ALA A 1 98 ? -10.680 -1.674 -1.981 1.00 94.69 98 ALA A O 1
ATOM 756 N N . GLU A 1 99 ? -12.627 -2.476 -2.811 1.00 95.19 99 GLU A N 1
ATOM 757 C CA . GLU A 1 99 ? -13.546 -1.651 -2.033 1.00 95.19 99 GLU A CA 1
ATOM 758 C C . GLU A 1 99 ? -14.024 -2.447 -0.818 1.00 95.19 99 GLU A C 1
ATOM 760 O O . GLU A 1 99 ? -14.435 -3.602 -0.960 1.00 95.19 99 GLU A O 1
ATOM 765 N N . LEU A 1 100 ? -13.952 -1.847 0.371 1.00 95.00 100 LEU A N 1
ATOM 766 C CA . LEU A 1 100 ? -14.349 -2.498 1.618 1.00 95.00 100 LEU A CA 1
ATOM 767 C C . LEU A 1 100 ? -15.478 -1.731 2.295 1.00 95.00 100 LEU A C 1
ATOM 769 O O . LEU A 1 100 ? -15.396 -0.515 2.474 1.00 95.00 100 LEU A O 1
ATOM 773 N N . GLU A 1 101 ? -16.483 -2.466 2.751 1.00 96.06 101 GLU A N 1
ATOM 774 C CA . GLU A 1 101 ? -17.508 -1.956 3.653 1.00 96.06 101 GLU A CA 1
ATOM 775 C C . GLU A 1 101 ? -17.205 -2.440 5.075 1.00 96.06 101 GLU A C 1
ATOM 777 O O . GLU A 1 101 ? -17.084 -3.639 5.333 1.00 96.06 101 GLU A O 1
ATOM 782 N N . LEU A 1 102 ? -17.045 -1.495 5.994 1.00 95.19 102 LEU A N 1
ATOM 783 C CA . LEU A 1 102 ? -16.742 -1.721 7.401 1.00 95.19 102 LEU A CA 1
ATOM 784 C C . LEU A 1 102 ? -18.051 -1.574 8.175 1.00 95.19 102 LEU A C 1
ATOM 786 O O . LEU A 1 102 ? -18.648 -0.498 8.143 1.00 95.19 102 LEU A O 1
ATOM 790 N N . LYS A 1 103 ? -18.494 -2.645 8.843 1.00 94.44 103 LYS A N 1
ATOM 791 C CA . LYS A 1 103 ? -19.729 -2.668 9.639 1.00 94.44 103 LYS A CA 1
ATOM 792 C C . LYS A 1 103 ? -19.416 -3.118 11.058 1.00 94.44 103 LYS A C 1
ATOM 794 O O . LYS A 1 103 ? -19.453 -4.305 11.373 1.00 94.44 103 LYS A O 1
ATOM 799 N N . GLY A 1 104 ? -19.057 -2.173 11.915 1.00 92.50 104 GLY A N 1
ATOM 800 C CA . GLY A 1 104 ? -18.644 -2.428 13.287 1.00 92.50 104 GLY A CA 1
ATOM 801 C C . GLY A 1 104 ? -17.298 -3.146 13.386 1.00 92.50 104 GLY A C 1
ATOM 802 O O . GLY A 1 104 ? -17.131 -4.014 14.252 1.00 92.50 104 GLY A O 1
ATOM 803 N N . MET A 1 105 ? -16.343 -2.804 12.511 1.00 94.25 105 MET A N 1
ATOM 804 C CA . MET A 1 105 ? -14.970 -3.319 12.584 1.00 94.25 105 MET A CA 1
ATOM 805 C C . MET A 1 105 ? -14.357 -2.952 13.935 1.00 94.25 105 MET A C 1
ATOM 807 O O . MET A 1 105 ? -14.428 -1.796 14.360 1.00 94.25 105 MET A O 1
ATOM 811 N N . ARG A 1 106 ? -13.752 -3.930 14.617 1.00 93.94 106 ARG A N 1
ATOM 812 C CA . ARG A 1 106 ? -13.162 -3.724 15.942 1.00 93.94 106 ARG A CA 1
ATOM 813 C C . ARG A 1 106 ? -11.758 -3.152 15.847 1.00 93.94 106 ARG A C 1
ATOM 815 O O . ARG A 1 106 ? -10.916 -3.724 15.161 1.00 93.94 106 ARG A O 1
ATOM 822 N N . ALA A 1 107 ? -11.497 -2.064 16.563 1.00 94.75 107 ALA A N 1
ATOM 823 C CA . ALA A 1 107 ? -10.229 -1.353 16.463 1.00 94.75 107 ALA A CA 1
ATOM 824 C C . ALA A 1 107 ? -9.750 -0.753 17.791 1.00 94.75 107 ALA A C 1
ATOM 826 O O . ALA A 1 107 ? -10.515 -0.502 18.728 1.00 94.75 107 ALA A O 1
ATOM 827 N N . TYR A 1 108 ? -8.450 -0.502 17.848 1.00 93.94 108 TYR A N 1
ATOM 828 C CA . TYR A 1 108 ? -7.740 0.191 18.909 1.00 93.94 108 TYR A CA 1
ATOM 829 C C . TYR A 1 108 ? -7.438 1.615 18.477 1.00 93.94 108 TYR A C 1
ATOM 831 O O . TYR A 1 108 ? -6.971 1.833 17.364 1.00 93.94 108 TYR A O 1
ATOM 839 N N . LEU A 1 109 ? -7.676 2.580 19.362 1.00 94.00 109 LEU A N 1
ATOM 840 C CA . LEU A 1 109 ? -7.214 3.946 19.147 1.00 94.00 109 LEU A CA 1
ATOM 841 C C . LEU A 1 109 ? -5.689 3.977 19.288 1.00 94.00 109 LEU A C 1
ATOM 843 O O . LEU A 1 109 ? -5.161 3.479 20.281 1.00 94.00 109 LEU A O 1
ATOM 847 N N . ILE A 1 110 ? -5.010 4.573 18.314 1.00 93.94 110 ILE A N 1
ATOM 848 C CA . ILE A 1 110 ? -3.573 4.832 18.373 1.00 93.94 110 ILE A CA 1
ATOM 849 C C . ILE A 1 110 ? -3.381 6.174 19.078 1.00 93.94 110 ILE A C 1
ATOM 851 O O . ILE A 1 110 ? -3.863 7.199 18.603 1.00 93.94 110 ILE A O 1
ATOM 855 N N . GLU A 1 111 ? -2.714 6.129 20.230 1.00 86.44 111 GLU A N 1
ATOM 856 C CA . GLU A 1 111 ? -2.382 7.267 21.094 1.00 86.44 111 GLU A CA 1
ATOM 857 C C . GLU A 1 111 ? -3.551 8.211 21.423 1.00 86.44 111 GLU A C 1
ATOM 859 O O . GLU A 1 111 ? -4.250 8.025 22.424 1.00 86.44 111 GLU A O 1
ATOM 864 N N . LYS A 1 112 ? -3.740 9.262 20.618 1.00 87.50 112 LYS A N 1
ATOM 865 C CA . LYS A 1 112 ? -4.606 10.399 20.927 1.00 87.50 112 LYS A CA 1
ATOM 866 C C . LYS A 1 112 ? -5.743 10.544 19.929 1.00 87.50 112 LYS A C 1
ATOM 868 O O . LYS A 1 112 ? -5.589 10.442 18.711 1.00 87.50 112 LYS A O 1
ATOM 873 N N . LYS A 1 113 ? -6.917 10.875 20.470 1.00 86.31 113 LYS A N 1
ATOM 874 C CA . LYS A 1 113 ? -8.060 11.295 19.656 1.00 86.31 113 LYS A CA 1
ATOM 875 C C . LYS A 1 113 ? -7.713 12.582 18.912 1.00 86.31 113 LYS A C 1
ATOM 877 O O . LYS A 1 113 ? -7.014 13.432 19.451 1.00 86.31 113 LYS A O 1
ATOM 882 N N . CYS A 1 114 ? -8.255 12.734 17.710 1.00 86.69 114 CYS A N 1
ATOM 883 C CA . CYS A 1 114 ? -8.140 13.929 16.873 1.00 86.69 114 CYS A CA 1
ATOM 884 C C . CYS A 1 114 ? -6.714 14.278 16.389 1.00 86.69 114 CYS A C 1
ATOM 886 O O . CYS A 1 114 ? -6.558 15.275 15.691 1.00 86.69 114 CYS A O 1
ATOM 888 N N . GLU A 1 115 ? -5.692 13.465 16.683 1.00 89.44 115 GLU A N 1
ATOM 889 C CA . GLU A 1 115 ? -4.312 13.651 16.193 1.00 89.44 115 GLU A CA 1
ATOM 890 C C . GLU A 1 115 ? -3.931 12.649 15.081 1.00 89.44 115 GLU A C 1
ATOM 892 O O . GLU A 1 115 ? -2.770 12.533 14.705 1.00 89.44 115 GLU A O 1
ATOM 897 N N . GLY A 1 116 ? -4.895 11.947 14.475 1.00 89.62 116 GLY A N 1
ATOM 898 C CA . GLY A 1 116 ? -4.623 10.813 13.582 1.00 89.62 116 GLY A CA 1
ATOM 899 C C . GLY A 1 116 ? -3.742 11.127 12.366 1.00 89.62 116 GLY A C 1
ATOM 900 O O . GLY A 1 116 ? -2.955 10.284 11.939 1.00 89.62 116 GLY A O 1
ATOM 901 N N . VAL A 1 117 ? -3.820 12.343 11.816 1.00 90.62 117 VAL A N 1
ATOM 902 C CA . VAL A 1 117 ? -2.945 12.773 10.705 1.00 90.62 117 VAL A CA 1
ATOM 903 C C . VAL A 1 117 ? -1.482 12.830 11.145 1.00 90.62 117 VAL A C 1
ATOM 905 O O . VAL A 1 117 ? -0.596 12.405 10.408 1.00 90.62 117 VAL A O 1
ATOM 908 N N . LYS A 1 118 ? -1.227 13.321 12.359 1.00 91.88 118 LYS A N 1
ATOM 909 C CA . LYS A 1 118 ? 0.113 13.377 12.937 1.00 91.88 118 LYS A CA 1
ATOM 910 C C . LYS A 1 118 ? 0.625 11.967 13.222 1.00 91.88 118 LYS A C 1
ATOM 912 O O . LYS A 1 118 ? 1.729 11.647 12.789 1.00 91.88 118 LYS A O 1
ATOM 917 N N . GLU A 1 119 ? -0.210 11.108 13.805 1.00 91.38 119 GLU A N 1
ATOM 918 C CA . GLU A 1 119 ? 0.135 9.704 14.083 1.00 91.38 119 GLU A CA 1
ATOM 919 C C . GLU A 1 119 ? 0.480 8.915 12.812 1.00 91.38 119 GLU A C 1
ATOM 921 O O . GLU A 1 119 ? 1.422 8.127 12.770 1.00 91.38 119 GLU A O 1
ATOM 926 N N . THR A 1 120 ? -0.248 9.159 11.721 1.00 92.12 120 THR A N 1
ATOM 927 C CA . THR A 1 120 ? -0.007 8.471 10.442 1.00 92.12 120 THR A CA 1
ATOM 928 C C . THR A 1 120 ? 1.090 9.113 9.592 1.00 92.12 120 THR A C 1
ATOM 930 O O . THR A 1 120 ? 1.527 8.513 8.610 1.00 92.12 120 THR A O 1
ATOM 933 N N . SER A 1 121 ? 1.591 10.297 9.960 1.00 93.94 121 SER A N 1
ATOM 934 C CA . SER A 1 121 ? 2.599 11.018 9.170 1.00 93.94 121 SER A CA 1
ATOM 935 C C . SER A 1 121 ? 3.914 10.243 9.033 1.00 93.94 121 SER A C 1
ATOM 937 O O . SER A 1 121 ? 4.474 10.162 7.938 1.00 93.94 121 SER A O 1
ATOM 939 N N . THR A 1 122 ? 4.370 9.587 10.103 1.00 91.62 122 THR A N 1
ATOM 940 C CA . THR A 1 122 ? 5.584 8.759 10.092 1.00 91.62 122 THR A CA 1
ATOM 941 C C . THR A 1 122 ? 5.441 7.577 9.135 1.00 91.62 122 THR A C 1
ATOM 943 O O . THR A 1 122 ? 6.337 7.315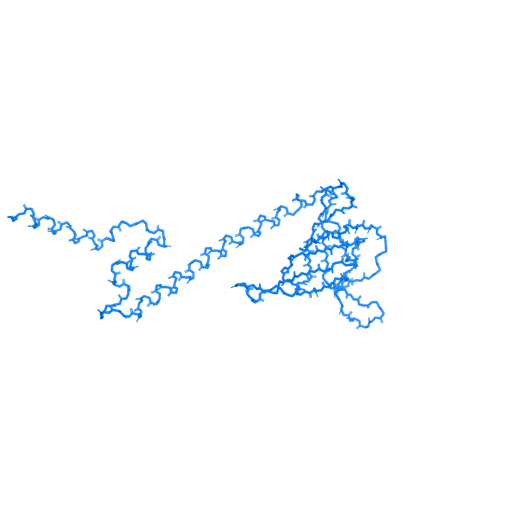 8.332 1.00 91.62 122 THR A O 1
ATOM 946 N N . LEU A 1 123 ? 4.281 6.912 9.143 1.00 93.44 123 LEU A N 1
ATOM 947 C CA . LEU A 1 123 ? 3.969 5.829 8.208 1.00 93.44 123 LEU A CA 1
ATOM 948 C C . LEU A 1 123 ? 3.980 6.322 6.751 1.00 93.44 123 LEU A C 1
ATOM 950 O O . LEU A 1 123 ? 4.518 5.653 5.864 1.00 93.44 123 LEU A O 1
ATOM 954 N N . LEU A 1 124 ? 3.432 7.514 6.494 1.00 94.69 124 LEU A N 1
ATOM 955 C CA . LEU A 1 124 ? 3.458 8.130 5.165 1.00 94.69 124 LEU A CA 1
ATOM 956 C C . LEU A 1 124 ? 4.885 8.453 4.706 1.00 94.69 124 LEU A C 1
ATOM 958 O O . LEU A 1 124 ? 5.212 8.250 3.539 1.00 94.69 124 LEU A O 1
ATOM 962 N N . ASN A 1 125 ? 5.757 8.910 5.603 1.00 96.75 125 ASN A N 1
ATOM 963 C CA . ASN A 1 125 ? 7.153 9.184 5.262 1.00 96.75 125 ASN A CA 1
ATOM 964 C C . ASN A 1 125 ? 7.911 7.902 4.890 1.00 96.75 125 ASN A C 1
ATOM 966 O O . ASN A 1 125 ? 8.603 7.874 3.872 1.00 96.75 125 ASN A O 1
ATOM 970 N N . ILE A 1 126 ? 7.722 6.820 5.652 1.00 96.69 126 ILE A N 1
ATOM 971 C CA . ILE A 1 126 ? 8.338 5.516 5.360 1.00 96.69 126 ILE A CA 1
ATOM 972 C C . ILE A 1 126 ? 7.853 4.980 4.009 1.00 96.69 126 ILE A C 1
ATOM 974 O O . ILE A 1 126 ? 8.658 4.586 3.166 1.00 96.69 126 ILE A O 1
ATOM 978 N N . THR A 1 127 ? 6.542 4.991 3.765 1.00 96.00 127 THR A N 1
ATOM 979 C CA . THR A 1 127 ? 5.972 4.476 2.508 1.00 96.00 127 THR A CA 1
ATOM 980 C C . THR A 1 127 ? 6.375 5.314 1.292 1.00 96.00 127 THR A C 1
ATOM 982 O O . THR A 1 127 ? 6.627 4.753 0.227 1.00 96.00 127 THR A O 1
ATOM 985 N N . ARG A 1 128 ? 6.534 6.637 1.440 1.00 97.19 128 ARG A N 1
ATOM 986 C CA . ARG A 1 128 ? 7.091 7.507 0.387 1.00 97.19 128 ARG A CA 1
ATOM 987 C C . ARG A 1 128 ? 8.535 7.159 0.050 1.00 97.19 128 ARG A C 1
ATOM 989 O O . ARG A 1 128 ? 8.875 7.102 -1.130 1.00 97.19 128 ARG A O 1
ATOM 996 N N . LEU A 1 129 ? 9.362 6.891 1.059 1.00 97.69 129 LEU A N 1
ATOM 997 C CA . LEU A 1 129 ? 10.742 6.463 0.843 1.00 97.69 129 LEU A CA 1
ATOM 998 C C . LEU A 1 129 ? 10.794 5.114 0.112 1.00 97.69 129 LEU A C 1
ATOM 1000 O O . LEU A 1 129 ? 11.506 4.984 -0.880 1.00 97.69 129 LEU A O 1
ATOM 1004 N N . GLN A 1 130 ? 9.984 4.142 0.539 1.00 97.19 130 GLN A N 1
ATOM 1005 C CA . GLN A 1 130 ? 9.872 2.846 -0.140 1.00 97.19 130 GLN A CA 1
ATOM 1006 C C . GLN A 1 130 ? 9.423 3.002 -1.598 1.00 97.19 130 GLN A C 1
ATOM 1008 O O . GLN A 1 130 ? 9.978 2.362 -2.488 1.00 97.19 130 GLN A O 1
ATOM 1013 N N . ASN A 1 131 ? 8.475 3.903 -1.869 1.00 96.69 131 ASN A N 1
ATOM 1014 C CA . ASN A 1 131 ? 8.038 4.195 -3.231 1.00 96.69 131 ASN A CA 1
ATOM 1015 C C . ASN A 1 131 ? 9.163 4.797 -4.088 1.00 96.69 131 ASN A C 1
ATOM 1017 O O . ASN A 1 131 ? 9.327 4.399 -5.239 1.00 96.69 131 ASN A O 1
ATOM 1021 N N . ALA A 1 132 ? 9.963 5.715 -3.537 1.00 97.69 132 ALA A N 1
ATOM 1022 C CA . ALA A 1 132 ? 11.111 6.286 -4.241 1.00 97.69 132 ALA A CA 1
ATOM 1023 C C . ALA A 1 132 ? 12.167 5.214 -4.569 1.00 97.69 132 ALA A C 1
ATOM 1025 O O . ALA A 1 132 ? 12.620 5.120 -5.710 1.00 97.69 132 ALA A O 1
ATOM 1026 N N . ILE A 1 133 ? 12.498 4.355 -3.599 1.00 97.94 133 ILE A N 1
ATOM 1027 C CA . ILE A 1 133 ? 13.437 3.240 -3.790 1.00 97.94 133 ILE A CA 1
ATOM 1028 C C . ILE A 1 133 ? 12.916 2.273 -4.859 1.00 97.94 133 ILE A C 1
ATOM 1030 O O . ILE A 1 133 ? 13.659 1.896 -5.769 1.00 97.94 133 ILE A O 1
ATOM 1034 N N . ALA A 1 134 ? 11.637 1.896 -4.790 1.00 96.38 134 ALA A N 1
ATOM 1035 C CA . ALA A 1 134 ? 11.015 1.004 -5.761 1.00 96.38 134 ALA A CA 1
ATOM 1036 C C . ALA A 1 134 ? 11.022 1.612 -7.171 1.00 96.38 134 ALA A C 1
ATOM 1038 O O . ALA A 1 134 ? 11.401 0.933 -8.122 1.00 96.38 134 ALA A O 1
ATOM 1039 N N . ALA A 1 135 ? 10.675 2.895 -7.312 1.00 96.25 135 ALA A N 1
ATOM 1040 C CA . ALA A 1 135 ? 10.674 3.591 -8.597 1.00 96.25 135 ALA A CA 1
ATOM 1041 C C . ALA A 1 135 ? 12.062 3.586 -9.260 1.00 96.25 135 ALA A C 1
ATOM 1043 O O . ALA A 1 135 ? 12.184 3.208 -10.426 1.00 96.25 135 ALA A O 1
ATOM 1044 N N . VAL A 1 136 ? 13.117 3.922 -8.508 1.00 95.88 136 VAL A N 1
ATOM 1045 C CA . VAL A 1 136 ? 14.502 3.894 -9.014 1.00 95.88 136 VAL A CA 1
ATOM 1046 C C . VAL A 1 136 ? 14.944 2.465 -9.338 1.00 95.88 136 VAL A C 1
ATOM 1048 O O . VAL A 1 136 ? 15.587 2.230 -10.361 1.00 95.88 136 VAL A O 1
ATOM 1051 N N . SER A 1 137 ? 14.549 1.487 -8.521 1.00 96.75 137 SER A N 1
ATOM 1052 C CA . SER A 1 137 ? 14.857 0.070 -8.759 1.00 96.75 137 SER A CA 1
ATOM 1053 C C . SER A 1 137 ? 14.212 -0.445 -10.049 1.00 96.75 137 SER A C 1
ATOM 1055 O O . SER A 1 137 ? 14.871 -1.109 -10.852 1.00 96.75 137 SER A O 1
ATOM 1057 N N . TYR A 1 138 ? 12.942 -0.108 -10.294 1.00 95.94 138 TYR A N 1
ATOM 1058 C CA . TYR A 1 138 ? 12.245 -0.474 -11.527 1.00 95.94 138 TYR A CA 1
ATOM 1059 C C . TYR A 1 138 ? 12.825 0.238 -12.751 1.00 95.94 138 TYR A C 1
ATOM 1061 O O . TYR A 1 138 ? 12.975 -0.400 -13.794 1.00 95.94 138 TYR A O 1
ATOM 1069 N N . TRP A 1 139 ? 13.226 1.506 -12.621 1.00 95.12 139 TRP A N 1
ATOM 1070 C CA . TRP A 1 139 ? 13.947 2.219 -13.678 1.00 95.12 139 TRP A CA 1
ATOM 1071 C C . TRP A 1 139 ? 15.266 1.520 -14.029 1.00 95.12 139 TRP A C 1
ATOM 1073 O O . TRP A 1 139 ? 15.510 1.182 -15.189 1.00 95.12 139 TRP A O 1
ATOM 1083 N N . GLY A 1 140 ? 16.079 1.203 -13.016 1.00 95.19 140 GLY A N 1
ATOM 1084 C CA . GLY A 1 140 ? 17.334 0.472 -13.185 1.00 95.19 140 GLY A CA 1
ATOM 1085 C C . GLY A 1 140 ? 17.135 -0.905 -13.823 1.00 95.19 140 GLY A C 1
ATOM 1086 O O . GLY A 1 140 ? 17.884 -1.288 -14.724 1.00 95.19 140 GLY A O 1
ATOM 1087 N N . ARG A 1 141 ? 16.083 -1.634 -13.427 1.00 96.62 141 ARG A N 1
ATOM 1088 C CA . ARG A 1 141 ? 15.707 -2.912 -14.047 1.00 96.62 141 ARG A CA 1
ATOM 1089 C C . ARG A 1 141 ? 15.323 -2.741 -15.517 1.00 96.62 141 ARG A C 1
ATOM 1091 O O . ARG A 1 141 ? 15.773 -3.535 -16.342 1.00 96.62 141 ARG A O 1
ATOM 1098 N N . GLY A 1 142 ? 14.525 -1.725 -15.841 1.00 96.19 142 GLY A N 1
ATOM 1099 C CA . GLY A 1 142 ? 14.142 -1.396 -17.214 1.00 96.19 142 GLY A CA 1
ATOM 1100 C C . GLY A 1 142 ? 15.361 -1.111 -18.089 1.00 96.19 142 GLY A C 1
ATOM 1101 O O . GLY A 1 142 ? 15.525 -1.736 -19.135 1.00 96.19 142 GLY A O 1
ATOM 1102 N N . LEU A 1 143 ? 16.279 -0.263 -17.616 1.00 94.31 143 LEU A N 1
ATOM 1103 C CA . LEU A 1 143 ? 17.541 0.019 -18.306 1.00 94.31 143 LEU A CA 1
ATOM 1104 C C . LEU A 1 143 ? 18.404 -1.230 -18.489 1.00 94.31 143 LEU A C 1
ATOM 1106 O O . LEU A 1 143 ? 18.963 -1.437 -19.564 1.00 94.31 143 LEU A O 1
ATOM 1110 N N . ALA A 1 144 ? 18.511 -2.084 -17.469 1.00 95.31 144 ALA A N 1
ATOM 1111 C CA . ALA A 1 144 ? 19.274 -3.325 -17.564 1.00 95.31 144 ALA A CA 1
ATOM 1112 C C . ALA A 1 144 ? 18.718 -4.257 -18.654 1.00 95.31 144 ALA A C 1
ATOM 1114 O O . ALA A 1 144 ? 19.492 -4.797 -19.447 1.00 95.31 144 ALA A O 1
ATOM 1115 N N . ILE A 1 145 ? 17.390 -4.398 -18.736 1.00 97.00 145 ILE A N 1
ATOM 1116 C CA . ILE A 1 145 ? 16.721 -5.181 -19.785 1.00 97.00 145 ILE A CA 1
ATOM 1117 C C . ILE A 1 145 ? 16.971 -4.554 -21.161 1.00 97.00 145 ILE A C 1
ATOM 1119 O O . ILE A 1 145 ? 17.378 -5.261 -22.084 1.00 97.00 145 ILE A O 1
ATOM 1123 N N . SER A 1 146 ? 16.803 -3.236 -21.297 1.00 95.06 146 SER A N 1
ATOM 1124 C CA . SER A 1 146 ? 17.046 -2.518 -22.553 1.00 95.06 146 SER A CA 1
ATOM 1125 C C . SER A 1 146 ? 18.486 -2.684 -23.044 1.00 95.06 146 SER A C 1
ATOM 1127 O O . SER A 1 146 ? 18.701 -3.022 -24.207 1.00 95.06 146 SER A O 1
ATOM 1129 N N . ARG A 1 147 ? 19.484 -2.540 -22.158 1.00 92.19 147 ARG A N 1
ATOM 1130 C CA . ARG A 1 147 ? 20.900 -2.759 -22.498 1.00 92.19 147 ARG A CA 1
ATOM 1131 C C . ARG A 1 147 ? 21.181 -4.205 -22.900 1.00 92.19 147 ARG A C 1
ATOM 1133 O O . ARG A 1 147 ? 21.921 -4.439 -23.853 1.00 92.19 147 ARG A O 1
ATOM 1140 N N . ALA A 1 148 ? 20.614 -5.179 -22.186 1.00 95.94 148 ALA A N 1
ATOM 1141 C CA . ALA A 1 148 ? 20.772 -6.590 -22.530 1.00 95.94 148 ALA A CA 1
ATOM 1142 C C . ALA A 1 148 ? 20.188 -6.890 -23.919 1.00 95.94 148 ALA A C 1
ATOM 1144 O O . ALA A 1 148 ? 20.836 -7.549 -24.730 1.00 95.94 148 ALA A O 1
ATOM 1145 N N . TYR A 1 149 ? 19.013 -6.337 -24.231 1.00 96.12 149 TYR A N 1
ATOM 1146 C CA . TYR A 1 149 ? 18.387 -6.492 -25.541 1.00 96.12 149 TYR A CA 1
ATOM 1147 C C . TYR A 1 149 ? 19.186 -5.803 -26.659 1.00 96.12 149 TYR A C 1
ATOM 1149 O O . TYR A 1 149 ? 19.360 -6.369 -27.740 1.00 96.12 149 TYR A O 1
ATOM 1157 N N . ALA A 1 150 ? 19.752 -4.623 -26.390 1.00 94.88 150 ALA A N 1
ATOM 1158 C CA . ALA A 1 150 ? 20.564 -3.885 -27.355 1.00 94.88 150 ALA A CA 1
ATOM 1159 C C . ALA A 1 150 ? 21.827 -4.647 -27.803 1.00 94.88 150 ALA A C 1
ATOM 1161 O O . ALA A 1 150 ? 22.297 -4.456 -28.927 1.00 94.88 150 ALA A O 1
ATOM 1162 N N . LYS A 1 151 ? 22.361 -5.528 -26.944 1.00 93.38 151 LYS A N 1
ATOM 1163 C CA . LYS A 1 151 ? 23.526 -6.382 -27.236 1.00 93.38 151 LYS A CA 1
ATOM 1164 C C . LYS A 1 151 ? 23.217 -7.562 -28.152 1.00 93.38 151 LYS A C 1
ATOM 1166 O O . LYS A 1 151 ? 24.127 -8.068 -28.796 1.00 93.38 151 LYS A O 1
ATOM 1171 N N . VAL A 1 152 ? 21.965 -8.015 -28.196 1.00 96.12 152 VAL A N 1
ATOM 1172 C CA . VAL A 1 152 ? 21.573 -9.220 -28.951 1.00 96.12 152 VAL A CA 1
ATOM 1173 C C . VAL A 1 152 ? 20.764 -8.898 -30.202 1.00 96.12 152 VAL A C 1
ATOM 1175 O O . VAL A 1 152 ? 20.726 -9.690 -31.141 1.00 96.12 152 VAL A O 1
ATOM 1178 N N . ARG A 1 153 ? 20.105 -7.737 -30.248 1.00 95.94 153 ARG A N 1
ATOM 1179 C CA . ARG A 1 153 ? 19.259 -7.352 -31.375 1.00 95.94 153 ARG A CA 1
ATOM 1180 C C . ARG A 1 153 ? 20.069 -6.646 -32.460 1.00 95.94 153 ARG A C 1
ATOM 1182 O O . ARG A 1 153 ? 20.602 -5.563 -32.234 1.00 95.94 153 ARG A O 1
ATOM 1189 N N . ALA A 1 154 ? 20.064 -7.217 -33.663 1.00 94.44 154 ALA A N 1
ATOM 1190 C CA . ALA A 1 154 ? 20.602 -6.591 -34.867 1.00 94.44 154 ALA A CA 1
ATOM 1191 C C . ALA A 1 154 ? 19.508 -5.907 -35.709 1.00 94.44 154 ALA A C 1
ATOM 1193 O O . ALA A 1 154 ? 18.394 -6.420 -35.846 1.00 94.44 154 ALA A O 1
ATOM 1194 N N . VAL A 1 155 ? 19.840 -4.757 -36.295 1.00 93.12 155 VAL A N 1
ATOM 1195 C CA . VAL A 1 155 ? 19.043 -4.015 -37.282 1.00 93.12 155 VAL A CA 1
ATOM 1196 C C . VAL A 1 155 ? 19.998 -3.504 -38.363 1.00 93.12 155 VAL A C 1
ATOM 1198 O O . VAL A 1 155 ? 21.029 -2.922 -38.041 1.00 93.12 155 VAL A O 1
ATOM 1201 N N . LYS A 1 156 ? 19.683 -3.729 -39.648 1.00 88.56 156 LYS A N 1
ATOM 1202 C CA . LYS A 1 156 ? 20.557 -3.356 -40.786 1.00 88.56 156 LYS A CA 1
ATOM 1203 C C . LYS A 1 156 ? 22.012 -3.843 -40.599 1.00 88.56 156 LYS A C 1
ATOM 1205 O O . LYS A 1 156 ? 22.955 -3.070 -40.725 1.00 88.56 156 LYS A O 1
ATOM 1210 N N . ASN A 1 157 ? 22.176 -5.119 -40.237 1.00 90.25 157 ASN A N 1
ATOM 1211 C CA . ASN A 1 157 ? 23.461 -5.793 -39.972 1.00 90.25 157 ASN A CA 1
ATOM 1212 C C . ASN A 1 157 ? 24.328 -5.185 -38.852 1.00 90.25 157 ASN A C 1
ATOM 1214 O O . ASN A 1 157 ? 25.489 -5.554 -38.711 1.00 90.25 157 ASN A O 1
ATOM 1218 N N . THR A 1 158 ? 23.770 -4.300 -38.024 1.00 91.62 158 THR A N 1
ATOM 1219 C CA . THR A 1 158 ? 24.462 -3.695 -36.878 1.00 91.62 158 THR A CA 1
ATOM 1220 C C . THR A 1 158 ? 23.691 -3.984 -35.595 1.00 91.62 158 THR A C 1
ATOM 1222 O O . THR A 1 158 ? 22.460 -3.971 -35.591 1.00 91.62 158 THR A O 1
ATOM 1225 N N . LEU A 1 159 ? 24.38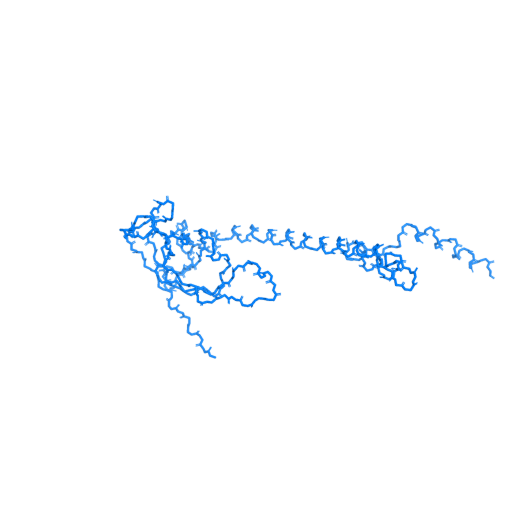8 -4.260 -34.492 1.00 93.62 159 LEU A N 1
ATOM 1226 C CA . LEU A 1 159 ? 23.744 -4.387 -33.181 1.00 93.62 159 LEU A CA 1
ATOM 1227 C C . LEU A 1 159 ? 23.170 -3.040 -32.736 1.00 93.62 159 LEU A C 1
ATOM 1229 O O . LEU A 1 159 ? 23.803 -2.004 -32.931 1.00 93.62 159 LEU A O 1
ATOM 1233 N N . LEU A 1 160 ? 22.007 -3.050 -32.083 1.00 93.56 160 LEU A N 1
ATOM 1234 C CA . LEU A 1 160 ? 21.375 -1.832 -31.563 1.00 93.56 160 LEU A CA 1
ATOM 1235 C C . LEU A 1 160 ? 22.309 -1.046 -30.635 1.00 93.56 160 LEU A C 1
ATOM 1237 O O . LEU A 1 160 ? 22.332 0.179 -30.702 1.00 93.56 160 LEU A O 1
ATOM 1241 N N . MET A 1 161 ? 23.125 -1.733 -29.828 1.00 92.75 161 MET A N 1
ATOM 1242 C CA . MET A 1 161 ? 24.114 -1.093 -28.952 1.00 92.75 161 MET A CA 1
ATOM 1243 C C . MET A 1 161 ? 25.157 -0.258 -29.717 1.00 92.75 161 MET A C 1
ATOM 1245 O O . MET A 1 161 ? 25.678 0.707 -29.167 1.00 92.75 161 MET A O 1
ATOM 1249 N N . ASN A 1 162 ? 25.425 -0.589 -30.982 1.00 91.94 162 ASN A N 1
ATOM 1250 C CA . ASN A 1 162 ? 26.387 0.117 -31.830 1.00 91.94 162 ASN A CA 1
ATOM 1251 C C . ASN A 1 162 ? 25.730 1.205 -32.694 1.00 91.94 162 ASN A C 1
ATOM 1253 O O . ASN A 1 162 ? 26.427 1.912 -33.417 1.00 91.94 162 ASN A O 1
ATOM 1257 N N . MET A 1 163 ? 24.400 1.352 -32.656 1.00 92.75 163 MET A N 1
ATOM 1258 C CA . MET A 1 163 ? 23.713 2.422 -33.377 1.00 92.75 163 MET A CA 1
ATOM 1259 C C . MET A 1 163 ? 23.814 3.732 -32.578 1.00 92.75 163 MET A C 1
ATOM 1261 O O . MET A 1 163 ? 23.256 3.798 -31.479 1.00 92.75 163 MET A O 1
ATOM 1265 N N . PRO A 1 164 ? 24.436 4.801 -33.115 1.00 91.00 164 PRO A N 1
ATOM 1266 C CA . PRO A 1 164 ? 24.710 6.022 -32.349 1.00 91.00 164 PRO A CA 1
ATOM 1267 C C . PRO A 1 164 ? 23.463 6.665 -31.733 1.00 91.00 164 PRO A C 1
ATOM 1269 O O . PRO A 1 164 ? 23.476 7.049 -30.568 1.00 91.00 164 PRO A O 1
ATOM 1272 N N . ALA A 1 165 ? 22.354 6.711 -32.480 1.00 91.12 165 ALA A N 1
ATOM 1273 C CA . ALA A 1 165 ? 21.089 7.259 -31.987 1.00 91.12 165 ALA A CA 1
ATOM 1274 C C . ALA A 1 165 ? 20.513 6.459 -30.802 1.00 91.12 165 ALA A C 1
ATOM 1276 O O . ALA A 1 165 ? 19.945 7.038 -29.879 1.00 91.12 165 ALA A O 1
ATOM 1277 N N . HIS A 1 166 ? 20.676 5.131 -30.800 1.00 91.75 166 HIS A N 1
ATOM 1278 C CA . HIS A 1 166 ? 20.195 4.276 -29.715 1.00 91.75 166 HIS A CA 1
ATOM 1279 C C . HIS A 1 166 ? 21.108 4.354 -28.484 1.00 91.75 166 HIS A C 1
ATOM 1281 O O . HIS A 1 166 ? 20.616 4.475 -27.364 1.00 91.75 166 HIS A O 1
ATOM 1287 N N . ALA A 1 167 ? 22.428 4.348 -28.689 1.00 88.69 167 ALA A N 1
ATOM 1288 C CA . ALA A 1 167 ? 23.405 4.511 -27.616 1.00 88.69 167 ALA A CA 1
ATOM 1289 C C . ALA A 1 167 ? 23.257 5.867 -26.905 1.00 88.69 167 ALA A C 1
ATOM 1291 O O . ALA A 1 167 ? 23.279 5.918 -25.677 1.00 88.69 167 ALA A O 1
ATOM 1292 N N . ALA A 1 168 ? 23.020 6.948 -27.659 1.00 90.06 168 ALA A N 1
ATOM 1293 C CA . ALA A 1 168 ? 22.758 8.271 -27.095 1.00 90.06 168 ALA A CA 1
ATOM 1294 C C . ALA A 1 168 ? 21.485 8.293 -26.230 1.00 90.06 168 ALA A C 1
ATOM 1296 O O . ALA A 1 168 ? 21.502 8.833 -25.127 1.00 90.06 168 ALA A O 1
ATOM 1297 N N . LEU A 1 169 ? 20.398 7.660 -26.687 1.00 91.38 169 LEU A N 1
ATOM 1298 C CA . LEU A 1 169 ? 19.149 7.571 -25.924 1.00 91.38 169 LEU A CA 1
ATOM 1299 C C . LEU A 1 169 ? 19.312 6.778 -24.618 1.00 91.38 169 LEU A C 1
ATOM 1301 O O . LEU A 1 169 ? 18.774 7.177 -23.581 1.00 91.38 169 LEU A O 1
ATOM 1305 N N . LEU A 1 170 ? 20.051 5.664 -24.657 1.00 90.25 170 LEU A N 1
ATOM 1306 C CA . LEU A 1 170 ? 20.370 4.891 -23.455 1.00 90.25 170 LEU A CA 1
ATOM 1307 C C . LEU A 1 170 ? 21.207 5.724 -22.478 1.00 90.25 170 LEU A C 1
ATOM 1309 O O . LEU A 1 170 ? 20.837 5.812 -21.312 1.00 90.25 170 LEU A O 1
ATOM 1313 N N . GLY A 1 171 ? 22.244 6.418 -22.962 1.00 87.44 171 GLY A N 1
ATOM 1314 C CA . GLY A 1 171 ? 23.066 7.317 -22.145 1.00 87.44 171 GLY A CA 1
ATOM 1315 C C . GLY A 1 171 ? 22.246 8.409 -21.449 1.00 87.44 171 GLY A C 1
ATOM 1316 O O . GLY A 1 171 ? 22.342 8.562 -20.233 1.00 87.44 171 GLY A O 1
ATOM 1317 N N . LEU A 1 172 ? 21.355 9.088 -22.178 1.00 88.81 172 LEU A N 1
ATOM 1318 C CA . LEU A 1 172 ? 20.450 10.089 -21.598 1.00 88.81 172 LEU A CA 1
ATOM 1319 C C . LEU A 1 172 ? 19.560 9.498 -20.495 1.00 88.81 172 LEU A C 1
ATOM 1321 O O . LEU A 1 172 ? 19.380 10.099 -19.439 1.00 88.81 172 LEU A O 1
ATOM 1325 N N . SER A 1 173 ? 19.029 8.294 -20.715 1.00 84.88 173 SER A N 1
ATOM 1326 C CA . SER A 1 173 ? 18.159 7.607 -19.747 1.00 84.88 173 SER A CA 1
ATOM 1327 C C . SER A 1 173 ? 18.908 7.154 -18.483 1.00 84.88 173 SER A C 1
ATOM 1329 O O . SER A 1 173 ? 18.299 6.914 -17.440 1.00 84.88 173 SER A O 1
ATOM 1331 N N . GLU A 1 174 ? 20.232 7.042 -18.568 1.00 84.81 174 GLU A N 1
ATOM 1332 C CA . GLU A 1 174 ? 21.140 6.735 -17.460 1.00 84.81 174 GLU A CA 1
ATOM 1333 C C . GLU A 1 174 ? 21.590 7.986 -16.692 1.00 84.81 174 GLU A C 1
ATOM 1335 O O . GLU A 1 174 ? 22.357 7.870 -15.737 1.00 84.81 174 GLU A O 1
ATOM 1340 N N . GLY A 1 175 ? 21.137 9.175 -17.102 1.00 80.00 175 GLY A N 1
ATOM 1341 C CA . GLY A 1 175 ? 21.621 10.438 -16.554 1.00 80.00 175 GLY A CA 1
ATOM 1342 C C . GLY A 1 175 ? 23.050 10.770 -16.987 1.00 80.00 175 GLY A C 1
ATOM 1343 O O . GLY A 1 175 ? 23.694 11.605 -16.358 1.00 80.00 175 GLY A O 1
ATOM 1344 N N . GLN A 1 176 ? 23.562 10.129 -18.045 1.00 66.44 176 GLN A N 1
ATOM 1345 C CA . GLN A 1 176 ? 24.761 10.612 -18.718 1.00 66.44 176 GLN A CA 1
ATOM 1346 C C . GLN A 1 176 ? 24.336 11.818 -19.554 1.00 66.44 176 GLN A C 1
ATOM 1348 O O . GLN A 1 176 ? 23.595 11.676 -20.531 1.00 66.44 176 GLN A O 1
ATOM 1353 N N . GLU A 1 177 ? 24.781 13.015 -19.170 1.00 52.38 177 GLU A N 1
ATOM 1354 C CA . GLU A 1 177 ? 24.725 14.147 -20.089 1.00 52.38 177 GLU A CA 1
ATOM 1355 C C . GLU A 1 177 ? 25.46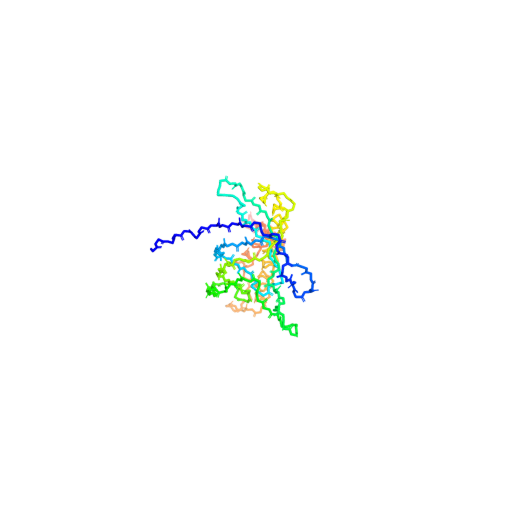5 13.747 -21.364 1.00 52.38 177 GLU A C 1
ATOM 1357 O O . GLU A 1 177 ? 26.523 13.115 -21.310 1.00 52.38 177 GLU A O 1
ATOM 1362 N N . SER A 1 178 ? 24.878 14.068 -22.514 1.00 48.19 178 SER A N 1
ATOM 1363 C CA . SER A 1 178 ? 25.414 13.769 -23.836 1.00 48.19 178 SER A CA 1
ATOM 1364 C C . SER A 1 178 ? 26.694 14.568 -24.104 1.00 48.19 178 SER A C 1
ATOM 1366 O O . SER A 1 178 ? 26.724 15.471 -24.935 1.00 48.19 178 SER A O 1
ATOM 1368 N N . GLY A 1 179 ? 27.765 14.254 -23.386 1.00 48.25 179 GLY A N 1
ATOM 1369 C CA . GLY A 1 179 ? 29.122 14.507 -23.818 1.00 48.25 179 GLY A CA 1
ATOM 1370 C C . GLY A 1 179 ? 29.541 13.377 -24.757 1.00 48.25 179 GLY A C 1
ATOM 1371 O O . GLY A 1 179 ? 29.175 12.223 -24.518 1.00 48.25 179 GLY A O 1
ATOM 1372 N N . PRO A 1 180 ? 30.299 13.661 -25.829 1.00 42.91 180 PRO A N 1
ATOM 1373 C CA . PRO A 1 180 ? 30.861 12.602 -26.653 1.00 42.91 180 PRO A CA 1
ATOM 1374 C C . PRO A 1 180 ? 31.634 11.641 -25.744 1.00 42.91 180 PRO A C 1
ATOM 1376 O O . PRO A 1 180 ? 32.470 12.075 -24.945 1.00 42.91 180 PRO A O 1
ATOM 1379 N N . THR A 1 181 ? 31.335 10.342 -25.850 1.00 52.41 181 THR A N 1
ATOM 1380 C CA . THR A 1 181 ? 32.125 9.276 -25.219 1.00 52.41 181 THR A CA 1
ATOM 1381 C C . THR A 1 181 ? 33.615 9.536 -25.470 1.00 52.41 181 THR A C 1
ATOM 1383 O O . THR A 1 181 ? 33.939 10.010 -26.560 1.00 52.41 181 THR A O 1
ATOM 1386 N N . PRO A 1 182 ? 34.540 9.220 -24.545 1.00 47.06 182 PRO A N 1
ATOM 1387 C CA . PRO A 1 182 ? 35.975 9.464 -24.744 1.00 47.06 182 PRO A CA 1
ATOM 1388 C C . PRO A 1 182 ? 36.491 8.951 -26.102 1.00 47.06 182 PRO A C 1
ATOM 1390 O O . PRO A 1 182 ? 37.135 9.686 -26.838 1.00 47.06 182 PRO A O 1
ATOM 1393 N N . ALA A 1 183 ? 36.025 7.773 -26.532 1.00 45.22 183 ALA A N 1
ATOM 1394 C CA . ALA A 1 183 ? 36.336 7.191 -27.843 1.00 45.22 183 ALA A CA 1
ATOM 1395 C C . ALA A 1 183 ? 35.819 7.992 -29.065 1.00 45.22 183 ALA A C 1
ATOM 1397 O O . ALA A 1 183 ? 36.329 7.845 -30.175 1.00 45.22 183 ALA A O 1
ATOM 1398 N N . ALA A 1 184 ? 34.795 8.831 -28.883 1.00 44.28 184 ALA A N 1
ATOM 1399 C CA . ALA A 1 184 ? 34.302 9.768 -29.891 1.00 44.28 184 ALA A CA 1
ATOM 1400 C C . ALA A 1 184 ? 35.045 11.115 -29.830 1.00 44.28 184 ALA A C 1
ATOM 1402 O O . ALA A 1 184 ? 35.228 11.737 -30.870 1.00 44.28 184 ALA A O 1
ATOM 1403 N N . ARG A 1 185 ? 35.530 11.548 -28.654 1.00 46.41 185 ARG A N 1
ATOM 1404 C CA . ARG A 1 185 ? 36.404 12.734 -28.528 1.00 46.41 185 ARG A CA 1
ATOM 1405 C C . ARG A 1 185 ? 37.733 12.531 -29.251 1.00 46.41 185 ARG A C 1
ATOM 1407 O O . ARG A 1 185 ? 38.157 13.421 -29.984 1.00 46.41 185 ARG A O 1
ATOM 1414 N N . ASP A 1 186 ? 38.319 11.345 -29.118 1.00 46.84 186 ASP A N 1
ATOM 1415 C CA . ASP A 1 186 ? 39.636 11.034 -29.685 1.00 46.84 186 ASP A CA 1
ATOM 1416 C C . ASP A 1 186 ? 39.630 10.933 -31.225 1.00 46.84 186 ASP A C 1
ATOM 1418 O O . ASP A 1 186 ? 40.665 11.108 -31.860 1.00 46.84 186 ASP A O 1
ATOM 1422 N N . ASN A 1 187 ? 38.460 10.725 -31.845 1.00 50.06 187 ASN A N 1
ATOM 1423 C CA . ASN A 1 187 ? 38.306 10.637 -33.305 1.00 50.06 187 ASN A CA 1
ATOM 1424 C C . ASN A 1 187 ? 37.882 11.953 -33.986 1.00 50.06 187 ASN A C 1
ATOM 1426 O O . ASN A 1 187 ? 37.986 12.061 -35.207 1.00 50.06 187 ASN A O 1
ATOM 1430 N N . ILE A 1 188 ? 37.421 12.958 -33.233 1.00 47.59 188 ILE A N 1
ATOM 1431 C CA . ILE A 1 188 ? 36.945 14.236 -33.797 1.00 47.59 188 ILE A CA 1
ATOM 1432 C C . ILE A 1 188 ? 38.104 15.218 -34.022 1.00 47.59 188 ILE A C 1
ATOM 1434 O O . ILE A 1 188 ? 38.138 15.915 -35.036 1.00 47.59 188 ILE A O 1
ATOM 1438 N N . VAL A 1 189 ? 39.084 15.254 -33.114 1.00 50.94 189 VAL A N 1
ATOM 1439 C CA . VAL A 1 189 ? 40.228 16.183 -33.199 1.00 50.94 189 VAL A CA 1
ATOM 1440 C C . VAL A 1 189 ? 41.080 15.965 -34.466 1.00 50.94 189 VAL A C 1
ATOM 1442 O O . VAL A 1 189 ? 41.379 16.956 -35.138 1.00 50.94 189 VAL A O 1
ATOM 1445 N N . PRO A 1 190 ? 41.398 14.720 -34.885 1.00 49.56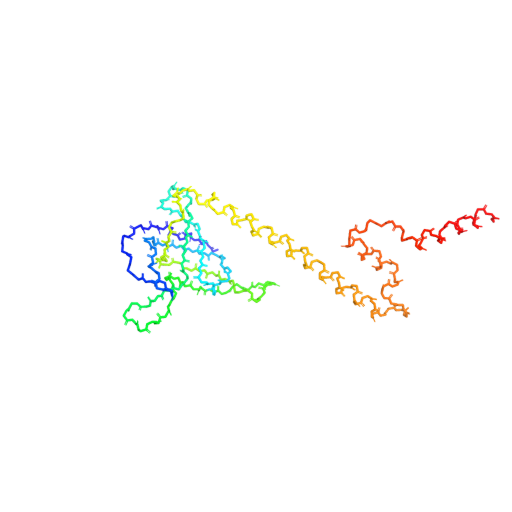 190 PRO A N 1
ATOM 1446 C CA . PRO A 1 190 ? 42.178 14.490 -36.104 1.00 49.56 190 PRO A CA 1
ATOM 1447 C C . PRO A 1 190 ? 41.418 14.844 -37.393 1.00 49.56 190 PRO A C 1
ATOM 1449 O O . PRO A 1 190 ? 42.023 15.315 -38.354 1.00 49.56 190 PRO A O 1
ATOM 1452 N N . GLN A 1 191 ? 40.091 14.653 -37.423 1.00 50.06 191 GLN A N 1
ATOM 1453 C CA . GLN A 1 191 ? 39.267 14.935 -38.608 1.00 50.06 191 GLN A CA 1
ATOM 1454 C C . GLN A 1 191 ? 39.113 16.439 -38.870 1.00 50.06 191 GLN A C 1
ATOM 1456 O O . GLN A 1 191 ? 39.148 16.867 -40.022 1.00 50.06 191 GLN A O 1
ATOM 1461 N N . ILE A 1 192 ? 39.020 17.250 -37.811 1.00 50.53 192 ILE A N 1
ATOM 1462 C CA . ILE A 1 192 ? 38.964 18.716 -37.927 1.00 50.53 192 ILE A CA 1
ATOM 1463 C C . ILE A 1 192 ? 40.326 19.283 -38.366 1.00 50.53 192 ILE A C 1
ATOM 1465 O O . ILE A 1 192 ? 40.373 20.216 -39.164 1.00 50.53 192 ILE A O 1
ATOM 1469 N N . GLN A 1 193 ? 41.442 18.695 -37.918 1.00 48.34 193 GLN A N 1
ATOM 1470 C CA . GLN A 1 193 ? 42.782 19.100 -38.365 1.00 48.34 193 GLN A CA 1
ATOM 1471 C C . GLN A 1 193 ? 43.069 18.730 -39.828 1.00 48.34 193 GLN A C 1
ATOM 1473 O O . GLN A 1 193 ? 43.716 19.512 -40.518 1.00 48.34 193 GLN A O 1
ATOM 1478 N N . GLN A 1 194 ? 42.552 17.603 -40.329 1.00 51.72 194 GLN A N 1
ATOM 1479 C CA . GLN A 1 194 ? 42.671 17.248 -41.751 1.00 51.72 194 GLN A CA 1
ATOM 1480 C C . GLN A 1 194 ? 41.824 18.138 -42.670 1.00 51.72 194 GLN A C 1
ATOM 1482 O O . GLN A 1 194 ? 42.248 18.428 -43.783 1.00 51.72 194 GLN A O 1
ATOM 1487 N N . GLN A 1 195 ? 40.660 18.609 -42.215 1.00 48.19 195 GLN A N 1
ATOM 1488 C CA . GLN A 1 195 ? 39.819 19.527 -42.994 1.00 48.19 195 GLN A CA 1
ATOM 1489 C C . GLN A 1 195 ? 40.318 20.978 -42.986 1.00 48.19 195 GLN A C 1
ATOM 1491 O O . GLN A 1 195 ? 39.948 21.743 -43.866 1.00 48.19 195 GLN A O 1
ATOM 1496 N N . ALA A 1 196 ? 41.162 21.360 -42.025 1.00 50.75 196 ALA A N 1
ATOM 1497 C CA . ALA A 1 196 ? 41.785 22.685 -41.970 1.00 50.75 196 ALA A CA 1
ATOM 1498 C C . ALA A 1 196 ? 43.110 22.782 -42.758 1.00 50.75 196 ALA A C 1
ATOM 1500 O O . ALA A 1 196 ? 43.704 23.857 -42.819 1.00 50.75 196 ALA A O 1
ATOM 1501 N N . GLN A 1 197 ? 43.595 21.669 -43.321 1.00 52.16 197 GLN A N 1
ATOM 1502 C CA . GLN A 1 197 ? 44.842 21.581 -44.097 1.00 52.16 197 GLN A CA 1
ATOM 1503 C C . GLN A 1 197 ? 44.620 21.231 -45.583 1.00 52.16 197 GLN A C 1
ATOM 1505 O O . GLN A 1 197 ? 45.596 21.023 -46.304 1.00 52.16 197 GLN A O 1
ATOM 1510 N N . ALA A 1 198 ? 43.364 21.180 -46.034 1.00 46.34 198 ALA A N 1
ATOM 1511 C CA . ALA A 1 198 ? 42.958 21.048 -47.435 1.00 46.34 198 ALA A CA 1
ATOM 1512 C C . ALA A 1 198 ? 42.253 22.332 -47.890 1.00 46.34 198 ALA A C 1
ATOM 1514 O O . ALA A 1 198 ? 42.425 22.699 -49.073 1.00 46.34 198 ALA A O 1
#

InterPro domains:
  IPR009100 Acyl-CoA dehydrogenase/oxidase, N-terminal and middle domain superfamily [SSF56645] (28-118)
  IPR052904 Acyl-CoA dehydrogenase-like protein [PTHR42707] (27-170)

Foldseek 3Di:
DDDDFPDWEKDQAPDQPFAFLVRHTFARIFTFGKDAKDKPLVDQKDKDWGANDPPAATFIKIAGQWTADPPDPSDIDGQQKDFPDFDDDPDPVVITMTIMGGGGRTIHTDDDHRCHCVVCVVVVVVVVVVVVVVVVVVLVVVLVVLVVQQQVDDDPNHRNCPDPVSVQVSCVSVVNDPDPDPVRVVVPVVVVVVVVVD

Secondary structure (DSSP, 8-state):
---PPP---EEE------BBTTSPBPPSEEEEEEEEEEE-TTSSEEEEEEESSTTSPEEEEEEESEEEPTTSSS-EEESSEEEEEEPP-SS-TTS-EEEEEEEEEEEEEPSSTT-HHHHHHHHHHHHHHHHHHHHHHHHHHHHHHHHHHHHH-EETTEEGGG-HHHHHHHHHHTT------HHHHHHHHHHHHHHT--